Protein AF-A0A254TAH1-F1 (afdb_monomer)

Secondary structure (DSSP, 8-state):
--GGG---S--S----HHHHHHHHHHHHHHHHHHHHHHT-TT-SS---GGGSHHHHHHHHHHHHHHHHHHHHHHHHHH--HHHHHHHHHHHHHHHHHHHHHHHHHHHHHHHHSSS---S--SHHHHHHHHHHHHHHHHHHHHHHHT-GGGHHHHHHHHHHHHHHHHHHHTTTTTS-----TTTTSHHHHHHHHHHHHHHHHHHHHHHHHHHHHHHHHHTT-HHHHHHH---PPPHHHHHHHHHHHHHHHHHHHHHHHHHHHHHHHHHHS-S----HHHHHHHHHHHHHHHHHHHHHTS---THHHHHHHHHHHHHHHIIIIIHHH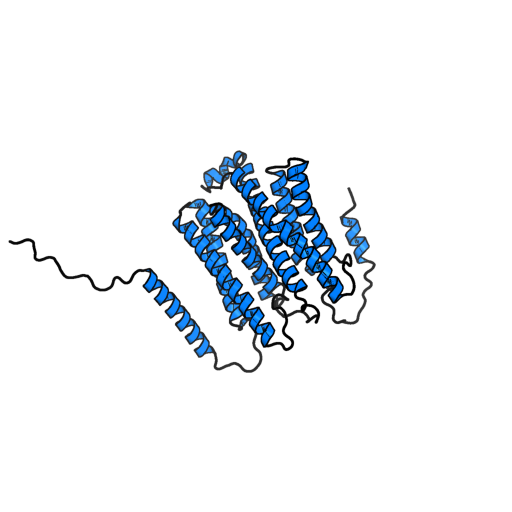H-TTSSS-S--S----TTHHHHHHHTTTS--

Radius of gyration: 24.84 Å; Cα contacts (8 Å, |Δi|>4): 382; chains: 1; bounding box: 64×85×82 Å

pLDDT: mean 75.25, std 21.05, range [25.11, 98.44]

Nearest PDB structures (foldseek):
  6zmq-assembly1_A  TM=6.543E-01  e=2.961E-04  Thermus thermophilus HB27
  7f02-assembly1_C  TM=5.370E-01  e=1.675E-01  Escherichia coli BL21(DE3)
  8u2z-assembly1_D  TM=2.824E-01  e=8.039E+00  Rattus norvegicus
  6z66-assembly1_AAA  TM=1.664E-01  e=4.070E+00  Rattus norvegicus

Mean predicted aligned error: 13.28 Å

Organism: NCBI:txid1968433

Structure (mmCIF, N/CA/C/O backbone):
data_AF-A0A254TAH1-F1
#
_entry.id   AF-A0A254TAH1-F1
#
loop_
_atom_site.group_PDB
_atom_site.id
_atom_site.type_symbol
_atom_site.label_atom_id
_atom_site.label_alt_id
_atom_site.label_comp_id
_atom_site.label_asym_id
_atom_site.label_entity_id
_atom_site.label_seq_id
_atom_site.pdbx_PDB_ins_code
_atom_site.Cartn_x
_atom_site.Cartn_y
_atom_site.Cartn_z
_atom_site.occupancy
_atom_site.B_iso_or_equiv
_atom_site.auth_seq_id
_atom_site.auth_comp_id
_atom_site.auth_asym_id
_atom_site.auth_atom_id
_atom_site.pdbx_PDB_model_num
ATOM 1 N N . MET A 1 1 ? -0.563 52.779 52.089 1.00 44.91 1 MET A N 1
ATOM 2 C CA . MET A 1 1 ? 0.126 51.670 51.399 1.00 44.91 1 MET A CA 1
ATOM 3 C C . MET A 1 1 ? -0.638 51.441 50.115 1.00 44.91 1 MET A C 1
ATOM 5 O O . MET A 1 1 ? -1.808 51.096 50.188 1.00 44.91 1 MET A O 1
ATOM 9 N N . ASP A 1 2 ? -0.022 51.801 48.996 1.00 39.66 2 ASP A N 1
ATOM 10 C CA . ASP A 1 2 ? -0.654 51.921 47.679 1.00 39.66 2 ASP A CA 1
ATOM 11 C C . ASP A 1 2 ? -0.425 50.627 46.860 1.00 39.66 2 ASP A C 1
ATOM 13 O O . ASP A 1 2 ? 0.713 50.145 46.867 1.00 39.66 2 ASP A O 1
ATOM 17 N N . PRO A 1 3 ? -1.436 50.014 46.206 1.00 47.50 3 PRO A N 1
ATOM 18 C CA . PRO A 1 3 ? -1.309 48.690 45.581 1.00 47.50 3 PRO A CA 1
ATOM 19 C C . PRO A 1 3 ? -0.632 48.649 44.195 1.00 47.50 3 PRO A C 1
ATOM 21 O O . PRO A 1 3 ? -0.561 47.575 43.600 1.00 47.50 3 PRO A O 1
ATOM 24 N N . GLU A 1 4 ? -0.135 49.761 43.647 1.00 48.72 4 GLU A N 1
ATOM 25 C CA . GLU A 1 4 ? 0.295 49.827 42.233 1.00 48.72 4 GLU A CA 1
ATOM 26 C C . GLU A 1 4 ? 1.759 49.431 41.927 1.00 48.72 4 GLU A C 1
ATOM 28 O O . GLU A 1 4 ? 2.195 49.516 40.780 1.00 48.72 4 GLU A O 1
ATOM 33 N N . SER A 1 5 ? 2.552 48.938 42.884 1.00 45.28 5 SER A N 1
ATOM 34 C CA . SER A 1 5 ? 3.998 48.721 42.652 1.00 45.28 5 SER A CA 1
ATOM 35 C C . SER A 1 5 ? 4.423 47.340 42.119 1.00 45.28 5 SER A C 1
ATOM 37 O O . SER A 1 5 ? 5.618 47.107 41.945 1.00 45.28 5 SER A O 1
ATOM 39 N N . TYR A 1 6 ? 3.499 46.430 41.786 1.00 42.28 6 TYR A N 1
ATOM 40 C CA . TYR A 1 6 ? 3.826 45.075 41.289 1.00 42.28 6 TYR A CA 1
ATOM 41 C C . TYR A 1 6 ? 3.615 44.876 39.777 1.00 42.28 6 TYR A C 1
ATOM 43 O O . TYR A 1 6 ? 3.283 43.790 39.307 1.00 42.28 6 TYR A O 1
ATOM 51 N N . GLY A 1 7 ? 3.830 45.921 38.981 1.00 48.75 7 GLY A N 1
ATOM 52 C CA . GLY A 1 7 ? 3.773 45.846 37.524 1.00 48.75 7 GLY A CA 1
ATOM 53 C C . GLY A 1 7 ? 5.099 46.229 36.883 1.00 48.75 7 GLY A C 1
ATOM 54 O O . GLY A 1 7 ? 5.267 47.400 36.566 1.00 48.75 7 GLY A O 1
ATOM 55 N N . ARG A 1 8 ? 6.005 45.253 36.680 1.00 49.34 8 ARG A N 1
ATOM 56 C CA . ARG A 1 8 ? 7.030 45.160 35.600 1.00 49.34 8 ARG A CA 1
ATOM 57 C C . ARG A 1 8 ? 8.284 44.392 36.045 1.00 49.34 8 ARG A C 1
ATOM 59 O O . ARG A 1 8 ? 9.342 44.971 36.255 1.00 49.34 8 ARG A O 1
ATOM 66 N N . SER A 1 9 ? 8.215 43.067 36.068 1.00 48.75 9 SER A N 1
ATOM 67 C CA . SER A 1 9 ? 9.388 42.231 35.779 1.00 48.75 9 SER A CA 1
ATOM 68 C C . SER A 1 9 ? 8.917 40.842 35.352 1.00 48.75 9 SER A C 1
ATOM 70 O O . SER A 1 9 ? 8.255 40.141 36.107 1.00 48.75 9 SER A O 1
ATOM 72 N N . GLY A 1 10 ? 9.188 40.466 34.097 1.00 42.22 10 GLY A N 1
ATOM 73 C CA . GLY A 1 10 ? 8.846 39.129 33.595 1.00 42.22 10 GLY A CA 1
ATOM 74 C C . GLY A 1 10 ? 8.315 39.028 32.164 1.00 42.22 10 GLY A C 1
ATOM 75 O O . GLY A 1 10 ? 7.707 38.019 31.835 1.00 42.22 10 GLY A O 1
ATOM 76 N N . GLN A 1 11 ? 8.531 40.016 31.289 1.00 50.47 11 GLN A N 1
ATOM 77 C CA . GLN A 1 11 ? 8.554 39.754 29.842 1.00 50.47 11 GLN A CA 1
ATOM 78 C C . GLN A 1 11 ? 10.003 39.579 29.398 1.00 50.47 11 GLN A C 1
ATOM 80 O O . GLN A 1 11 ? 10.611 40.506 28.875 1.00 50.47 11 GLN A O 1
ATOM 85 N N . VAL A 1 12 ? 10.584 38.406 29.643 1.00 46.91 12 VAL A N 1
ATOM 86 C CA . VAL A 1 12 ? 11.907 38.070 29.105 1.00 46.91 12 VAL A CA 1
ATOM 87 C C . VAL A 1 12 ? 11.861 36.601 28.669 1.00 46.91 12 VAL A C 1
ATOM 89 O O . VAL A 1 12 ? 11.853 35.703 29.499 1.00 46.91 12 VAL A O 1
ATOM 92 N N . PHE A 1 13 ? 11.765 36.396 27.350 1.00 50.12 13 PHE A N 1
ATOM 93 C CA . PHE A 1 13 ? 11.726 35.125 26.599 1.00 50.12 13 PHE A CA 1
ATOM 94 C C . PHE A 1 13 ? 10.435 34.292 26.630 1.00 50.12 13 PHE A C 1
ATOM 96 O O . PHE A 1 13 ? 10.317 33.283 27.314 1.00 50.12 13 PHE A O 1
ATOM 103 N N . GLY A 1 14 ? 9.506 34.650 25.742 1.00 45.12 14 GLY A N 1
ATOM 104 C CA . GLY A 1 14 ? 8.416 33.777 25.305 1.00 45.12 14 GLY A CA 1
ATOM 105 C C . GLY A 1 14 ? 8.345 33.716 23.783 1.00 45.12 14 GLY A C 1
ATOM 106 O O . GLY A 1 14 ? 7.369 34.183 23.201 1.00 45.12 14 GLY A O 1
ATOM 107 N N . LEU A 1 15 ? 9.378 33.190 23.112 1.00 50.69 15 LEU A N 1
ATOM 108 C CA . LEU A 1 15 ? 9.220 32.850 21.694 1.00 50.69 15 LEU A CA 1
ATOM 109 C C . LEU A 1 15 ? 8.151 31.745 21.594 1.00 50.69 15 LEU A C 1
ATOM 111 O O . LEU A 1 15 ? 8.101 30.858 22.449 1.00 50.69 15 LEU A O 1
ATOM 115 N N . PRO A 1 16 ? 7.253 31.774 20.595 1.00 62.28 16 PRO A N 1
ATOM 116 C CA . PRO A 1 16 ? 6.239 30.738 20.465 1.00 62.28 16 PRO A CA 1
ATOM 117 C C . PRO A 1 16 ? 6.928 29.373 20.372 1.00 62.28 16 PRO A C 1
ATOM 119 O O . PRO A 1 16 ? 7.908 29.235 19.649 1.00 62.28 16 PRO A O 1
ATOM 122 N N . VAL A 1 17 ? 6.409 28.349 21.060 1.00 57.59 17 VAL A N 1
ATOM 123 C CA . VAL A 1 17 ? 6.970 26.976 21.099 1.00 57.59 17 VAL A CA 1
ATOM 124 C C . VAL A 1 17 ? 7.344 26.453 19.701 1.00 57.59 17 VAL A C 1
ATOM 126 O O . VAL A 1 17 ? 8.339 25.757 19.531 1.00 57.59 17 VAL A O 1
ATOM 129 N N . LYS A 1 18 ? 6.604 26.866 18.665 1.00 48.59 18 LYS A N 1
ATOM 130 C CA . LYS A 1 18 ? 6.879 26.564 17.251 1.00 48.59 18 LYS A CA 1
ATOM 131 C C . LYS A 1 18 ? 8.248 27.061 16.754 1.00 48.59 18 LYS A C 1
ATOM 133 O O . LYS A 1 18 ? 8.844 26.404 15.910 1.00 48.59 18 LYS A O 1
ATOM 138 N N . LEU A 1 19 ? 8.745 28.184 17.268 1.00 59.47 19 LEU A N 1
ATOM 139 C CA . LEU A 1 19 ? 10.045 28.759 16.920 1.00 59.47 19 LEU A CA 1
ATOM 140 C C . LEU A 1 19 ? 11.200 28.007 17.590 1.00 59.47 19 LEU A C 1
ATOM 142 O O . LEU A 1 19 ? 12.235 27.813 16.963 1.00 59.47 19 LEU A O 1
ATOM 146 N N . TYR A 1 20 ? 10.997 27.510 18.815 1.00 57.84 20 TYR A N 1
ATOM 147 C CA . TYR A 1 20 ? 11.947 26.602 19.464 1.00 57.84 20 TYR A CA 1
ATOM 148 C C . TYR A 1 20 ? 12.063 25.279 18.700 1.00 57.84 20 TYR A C 1
ATOM 150 O O . TYR A 1 20 ? 13.168 24.783 18.512 1.00 57.84 20 TYR A O 1
ATOM 158 N N . TRP A 1 21 ? 10.953 24.748 18.176 1.00 51.81 21 TRP A N 1
ATOM 159 C CA . TRP A 1 21 ? 10.974 23.553 17.325 1.00 51.81 21 TRP A CA 1
ATOM 160 C C . TRP A 1 21 ? 11.606 23.800 15.955 1.00 51.81 21 TRP A C 1
ATOM 162 O O . TRP A 1 21 ? 12.388 22.973 15.500 1.00 51.81 21 TRP A O 1
ATOM 172 N N . ALA A 1 22 ? 11.320 24.934 15.312 1.00 59.47 22 ALA A N 1
ATOM 173 C CA . ALA A 1 22 ? 11.973 25.301 14.056 1.00 59.47 22 ALA A CA 1
ATOM 174 C C . ALA A 1 22 ? 13.488 25.486 14.245 1.00 59.47 22 ALA A C 1
ATOM 176 O O . ALA A 1 22 ? 14.269 24.987 13.440 1.00 59.47 22 ALA A O 1
ATOM 177 N N . GLY A 1 23 ? 13.897 26.125 15.346 1.00 63.28 23 GLY A N 1
ATOM 178 C CA . GLY A 1 23 ? 15.298 26.267 15.737 1.00 63.28 23 GLY A CA 1
ATOM 179 C C . GLY A 1 23 ? 15.959 24.929 16.061 1.00 63.28 23 GLY A C 1
ATOM 180 O O . GLY A 1 23 ? 17.066 24.687 15.604 1.00 63.28 23 GLY A O 1
ATOM 181 N N . PHE A 1 24 ? 15.274 24.028 16.768 1.00 61.94 24 PHE A N 1
ATOM 182 C CA . PHE A 1 24 ? 15.778 22.686 17.071 1.00 61.94 24 PHE A CA 1
ATOM 183 C C . PHE A 1 24 ? 15.951 21.833 15.808 1.00 61.94 24 PHE A C 1
ATOM 185 O O . PHE A 1 24 ? 16.985 21.196 15.648 1.00 61.94 24 PHE A O 1
ATOM 192 N N . VAL A 1 25 ? 14.987 21.856 14.881 1.00 57.50 25 VAL A N 1
ATOM 193 C CA . VAL A 1 25 ? 15.080 21.132 13.601 1.00 57.50 25 VAL A CA 1
ATOM 194 C C . VAL A 1 25 ? 16.191 21.711 12.726 1.00 57.50 25 VAL A C 1
ATOM 196 O O . VAL A 1 25 ? 16.971 20.952 12.156 1.00 57.50 25 VAL A O 1
ATOM 199 N N . ALA A 1 26 ? 16.310 23.039 12.650 1.00 58.06 26 ALA A N 1
ATOM 200 C CA . ALA A 1 26 ? 17.388 23.697 11.917 1.00 58.06 26 ALA A CA 1
ATOM 201 C C . ALA A 1 26 ? 18.762 23.382 12.527 1.00 58.06 26 ALA A C 1
ATOM 203 O O . ALA A 1 26 ? 19.675 23.010 11.800 1.00 58.06 26 ALA A O 1
ATOM 204 N N . LEU A 1 27 ? 18.892 23.446 13.856 1.00 57.97 27 LEU A N 1
ATOM 205 C CA . LEU A 1 27 ? 20.126 23.129 14.573 1.00 57.97 27 LEU A CA 1
ATOM 206 C C . LEU A 1 27 ? 20.498 21.649 14.427 1.00 57.97 27 LEU A C 1
ATOM 208 O O . LEU A 1 27 ? 21.653 21.349 14.164 1.00 57.97 27 LEU A O 1
ATOM 212 N N . ALA A 1 28 ? 19.532 20.732 14.524 1.00 52.22 28 ALA A N 1
ATOM 213 C CA . ALA A 1 28 ? 19.756 19.303 14.313 1.00 52.22 28 ALA A CA 1
ATOM 214 C C . ALA A 1 28 ? 20.188 19.005 12.870 1.00 52.22 28 ALA A C 1
ATOM 216 O O . ALA A 1 28 ? 21.085 18.199 12.655 1.00 52.22 28 ALA A O 1
ATOM 217 N N . THR A 1 29 ? 19.604 19.696 11.888 1.00 53.25 29 THR A N 1
ATOM 218 C CA . THR A 1 29 ? 19.960 19.543 10.470 1.00 53.25 29 THR A CA 1
ATOM 219 C C . THR A 1 29 ? 21.355 20.106 10.190 1.00 53.25 29 THR 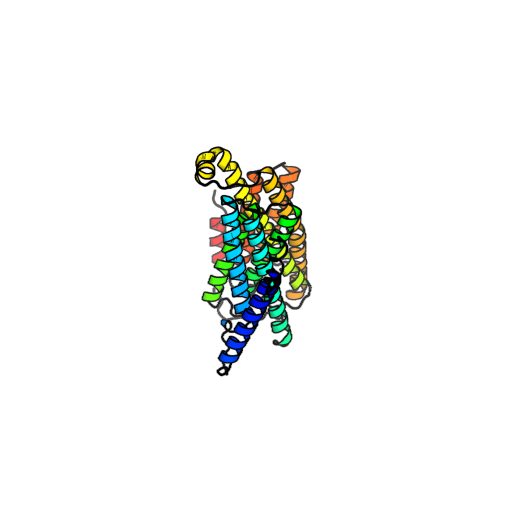A C 1
ATOM 221 O O . THR A 1 29 ? 22.146 19.461 9.514 1.00 53.25 29 THR A O 1
ATOM 224 N N . ILE A 1 30 ? 21.698 21.264 10.763 1.00 63.22 30 ILE A N 1
ATOM 225 C CA . ILE A 1 30 ? 23.042 21.853 10.673 1.00 63.22 30 ILE A CA 1
ATOM 226 C C . ILE A 1 30 ? 24.073 20.957 11.369 1.00 63.22 30 ILE A C 1
ATOM 228 O O . ILE A 1 30 ? 25.149 20.733 10.830 1.00 63.22 30 ILE A O 1
ATOM 232 N N . MET A 1 31 ? 23.745 20.401 12.537 1.00 54.62 31 MET A N 1
ATOM 233 C CA . MET A 1 31 ? 24.638 19.504 13.270 1.00 54.62 31 MET A CA 1
ATOM 234 C C . MET A 1 31 ? 24.857 18.188 12.512 1.00 54.62 31 MET A C 1
ATOM 236 O O . MET A 1 31 ? 25.985 17.713 12.461 1.00 54.62 31 MET A O 1
ATOM 240 N N . LEU A 1 32 ? 23.822 17.652 11.855 1.00 53.09 32 LEU A N 1
ATOM 241 C CA . LEU A 1 32 ? 23.938 16.501 10.953 1.00 53.09 32 LEU A CA 1
ATOM 242 C C . LEU A 1 32 ? 24.813 16.818 9.729 1.00 53.09 32 LEU A C 1
ATOM 244 O O . LEU A 1 32 ? 25.695 16.026 9.421 1.00 53.09 32 LEU A O 1
ATOM 248 N N . MET A 1 33 ? 24.651 17.991 9.101 1.00 54.53 33 MET A N 1
ATOM 249 C CA . MET A 1 33 ? 25.524 18.422 7.996 1.00 54.53 33 MET A CA 1
ATOM 250 C C . MET A 1 33 ? 26.984 18.618 8.434 1.00 54.53 33 MET A C 1
ATOM 252 O O . MET A 1 33 ? 27.898 18.344 7.663 1.00 54.53 33 MET A O 1
ATOM 256 N N . ILE A 1 34 ? 27.226 19.096 9.662 1.00 53.56 34 ILE A N 1
ATOM 257 C CA . ILE A 1 34 ? 28.580 19.266 10.211 1.00 53.56 34 ILE A CA 1
ATOM 258 C C . ILE A 1 34 ? 29.219 17.905 10.502 1.00 53.56 34 ILE A C 1
ATOM 260 O O . ILE A 1 34 ? 30.383 17.717 10.170 1.00 53.56 34 ILE A O 1
ATOM 264 N N . VAL A 1 35 ? 28.482 16.947 11.072 1.00 52.19 35 VAL A N 1
ATOM 265 C CA . VAL A 1 35 ? 28.979 15.573 11.269 1.00 52.19 35 VAL A CA 1
ATOM 266 C C . VAL A 1 35 ? 29.305 14.922 9.918 1.00 52.19 35 VAL A C 1
ATOM 268 O O . VAL A 1 35 ? 30.383 14.362 9.763 1.00 52.19 35 VAL A O 1
ATOM 271 N N . GLU A 1 36 ? 28.448 15.111 8.912 1.00 49.94 36 GLU A N 1
ATOM 272 C CA . GLU A 1 36 ? 28.656 14.642 7.536 1.00 49.94 36 GLU A CA 1
ATOM 273 C C . GLU A 1 36 ? 29.887 15.285 6.870 1.00 49.94 36 GLU A C 1
ATOM 275 O O . GLU A 1 36 ? 30.690 14.586 6.259 1.00 49.94 36 GLU A O 1
ATOM 280 N N . TYR A 1 37 ? 30.114 16.592 7.055 1.00 50.88 37 TYR A N 1
ATOM 281 C CA . TYR A 1 37 ? 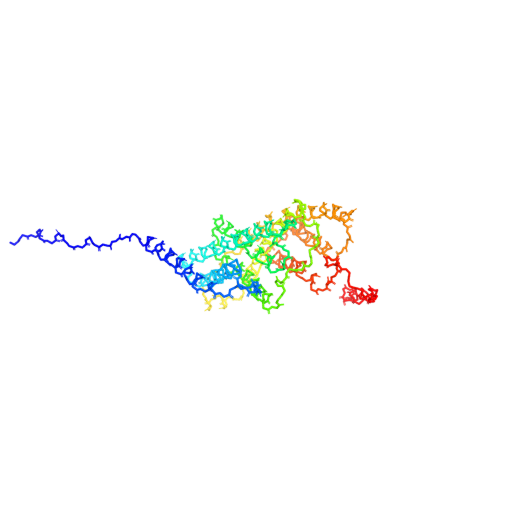31.325 17.281 6.586 1.00 50.88 37 TYR A CA 1
ATOM 282 C C . TYR A 1 37 ? 32.593 16.771 7.288 1.00 50.88 37 TYR A C 1
ATOM 284 O O . TYR A 1 37 ? 33.628 16.590 6.649 1.00 50.88 37 TYR A O 1
ATOM 292 N N . MET A 1 38 ? 32.522 16.493 8.589 1.00 47.94 38 MET A N 1
ATOM 293 C CA . MET A 1 38 ? 33.667 16.013 9.370 1.00 47.94 38 MET A CA 1
ATOM 294 C C . MET A 1 38 ? 34.026 14.547 9.071 1.00 47.94 38 MET A C 1
ATOM 296 O O . MET A 1 38 ? 35.174 14.159 9.273 1.00 47.94 38 MET A O 1
ATOM 300 N N . GLU A 1 39 ? 33.089 13.757 8.539 1.00 50.25 39 GLU A N 1
ATOM 301 C CA . GLU A 1 39 ? 33.315 12.377 8.081 1.00 50.25 39 GLU A CA 1
ATOM 302 C C . GLU A 1 39 ? 33.816 12.285 6.624 1.00 50.25 39 GLU A C 1
ATOM 304 O O . GLU A 1 39 ? 34.214 11.211 6.172 1.00 50.25 39 GLU A O 1
ATOM 309 N N . THR A 1 40 ? 33.864 13.397 5.878 1.00 43.78 40 THR A N 1
ATOM 310 C CA . THR A 1 40 ? 34.241 13.379 4.450 1.00 43.78 40 THR A CA 1
ATOM 311 C C . THR A 1 40 ? 35.730 13.209 4.078 1.00 43.78 40 THR A C 1
ATOM 313 O O . THR A 1 40 ? 35.973 12.873 2.911 1.00 43.78 40 THR A O 1
ATOM 316 N N . PRO A 1 41 ? 36.764 13.350 4.940 1.00 40.12 41 PRO A N 1
ATOM 317 C CA . PRO A 1 41 ? 38.141 13.126 4.499 1.00 40.12 41 PRO A CA 1
ATOM 318 C C . PRO A 1 41 ? 38.518 11.635 4.583 1.00 40.12 41 PRO A C 1
ATOM 320 O O . PRO A 1 41 ? 39.313 11.225 5.424 1.00 40.12 41 PRO A O 1
ATOM 323 N N . GLY A 1 42 ? 37.950 10.823 3.684 1.00 37.19 42 GLY A N 1
ATOM 324 C CA . GLY A 1 42 ? 38.303 9.403 3.531 1.00 37.19 42 GLY A CA 1
ATOM 325 C C . GLY A 1 42 ? 37.879 8.719 2.221 1.00 37.19 42 GLY A C 1
ATOM 326 O O . GLY A 1 42 ? 38.129 7.529 2.058 1.00 37.19 42 GLY A O 1
ATOM 327 N N . LEU A 1 43 ? 37.249 9.421 1.272 1.00 44.56 43 LEU A N 1
ATOM 328 C CA . LEU A 1 43 ? 36.543 8.783 0.150 1.00 44.56 43 LEU A CA 1
ATOM 329 C C . LEU A 1 43 ? 37.285 8.860 -1.196 1.00 44.56 43 LEU A C 1
ATOM 331 O O . LEU A 1 43 ? 37.026 9.745 -2.006 1.00 44.56 43 LEU A O 1
ATOM 335 N N . VAL A 1 44 ? 38.135 7.863 -1.464 1.00 37.94 44 VAL A N 1
ATOM 336 C CA . VAL A 1 44 ? 38.447 7.308 -2.804 1.00 37.94 44 VAL A CA 1
ATOM 337 C C . VAL A 1 44 ? 38.865 5.838 -2.600 1.00 37.94 44 VAL A C 1
ATOM 339 O O . VAL A 1 44 ? 39.645 5.602 -1.681 1.00 37.94 44 VAL A O 1
ATOM 342 N N . PRO A 1 45 ? 38.548 4.850 -3.462 1.00 41.91 45 PRO A N 1
ATOM 343 C CA . PRO A 1 45 ? 37.362 4.549 -4.269 1.00 41.91 45 PRO A CA 1
ATOM 344 C C . PRO A 1 45 ? 36.622 3.289 -3.741 1.00 41.91 45 PRO A C 1
ATOM 346 O O . PRO A 1 45 ? 37.248 2.286 -3.410 1.00 41.91 45 PRO A O 1
ATOM 349 N N . GLY A 1 46 ? 35.286 3.302 -3.722 1.00 44.53 46 GLY A N 1
ATOM 350 C CA . GLY A 1 46 ? 34.482 2.162 -3.245 1.00 44.53 46 GLY A CA 1
ATOM 351 C C . GLY A 1 46 ? 33.264 2.591 -2.436 1.00 44.53 46 GLY A C 1
ATOM 352 O O . GLY A 1 46 ? 33.085 2.132 -1.316 1.00 44.53 46 GLY A O 1
ATOM 353 N N . ILE A 1 47 ? 32.460 3.512 -2.975 1.00 44.97 47 ILE A N 1
ATOM 354 C CA . ILE A 1 47 ? 31.252 4.006 -2.301 1.00 44.97 47 ILE A CA 1
ATOM 355 C C . ILE A 1 47 ? 30.315 2.816 -2.070 1.00 44.97 47 ILE A C 1
ATOM 357 O O . ILE A 1 47 ? 29.756 2.277 -3.029 1.00 44.97 47 ILE A O 1
ATOM 361 N N . GLN A 1 48 ? 30.154 2.401 -0.813 1.00 48.91 48 GLN A N 1
ATOM 362 C CA . GLN A 1 48 ? 29.136 1.427 -0.448 1.00 48.91 48 GLN A CA 1
ATOM 363 C C . GLN A 1 48 ? 27.769 2.106 -0.585 1.00 48.91 48 GLN A C 1
ATOM 365 O O . GLN A 1 48 ? 27.585 3.265 -0.219 1.00 48.91 48 GLN A O 1
ATOM 370 N N . PHE A 1 49 ? 26.797 1.404 -1.166 1.00 49.25 49 PHE A N 1
ATOM 371 C CA . PHE A 1 49 ? 25.470 1.953 -1.477 1.00 49.25 49 PHE A CA 1
ATOM 372 C C . PHE A 1 49 ? 24.744 2.522 -0.238 1.00 49.25 49 PHE A C 1
ATOM 374 O O . PHE A 1 49 ? 23.919 3.427 -0.354 1.00 49.25 49 PHE A O 1
ATOM 381 N N . GLU A 1 50 ? 25.089 2.016 0.946 1.00 50.44 50 GLU A N 1
ATOM 382 C CA . GLU A 1 50 ? 24.567 2.416 2.257 1.00 50.44 50 GLU A CA 1
ATOM 383 C C . GLU A 1 50 ? 25.052 3.805 2.717 1.00 50.44 50 GLU A C 1
ATOM 385 O O . GLU A 1 50 ? 24.387 4.456 3.528 1.00 50.44 50 GLU A O 1
ATOM 390 N N . ASP A 1 51 ? 26.151 4.308 2.145 1.00 51.94 51 ASP A N 1
ATOM 391 C CA . ASP A 1 51 ? 26.703 5.632 2.454 1.00 51.94 51 ASP A CA 1
ATOM 392 C C . ASP A 1 51 ? 26.027 6.765 1.675 1.00 51.94 51 ASP A C 1
ATOM 394 O O . ASP A 1 51 ? 26.220 7.941 1.991 1.00 51.94 51 ASP A O 1
ATOM 398 N N . LEU A 1 52 ? 25.192 6.436 0.682 1.00 64.50 52 LEU A N 1
ATOM 399 C CA . LEU A 1 52 ? 24.443 7.429 -0.080 1.00 64.50 52 LEU A CA 1
ATOM 400 C C . LEU A 1 52 ? 23.426 8.126 0.835 1.00 64.50 52 LEU A C 1
ATOM 402 O O . LEU A 1 52 ? 22.551 7.486 1.422 1.00 64.50 52 LEU A O 1
ATOM 406 N N . PHE A 1 53 ? 23.491 9.459 0.895 1.00 69.56 53 PHE A N 1
ATOM 407 C CA . PHE A 1 53 ? 22.589 10.329 1.665 1.00 69.56 53 PHE A CA 1
ATOM 408 C C . PHE A 1 53 ? 21.103 9.937 1.539 1.00 69.56 53 PHE A C 1
ATOM 410 O O . PHE A 1 53 ? 20.359 9.932 2.520 1.00 69.56 53 PHE A O 1
ATOM 417 N N . ILE A 1 54 ? 20.669 9.527 0.343 1.00 69.62 54 ILE A N 1
ATOM 418 C CA . ILE A 1 54 ? 19.296 9.073 0.080 1.00 69.62 54 ILE A CA 1
ATOM 419 C C . ILE A 1 54 ? 18.931 7.821 0.874 1.00 69.62 54 ILE A C 1
ATOM 421 O O . ILE A 1 54 ? 17.808 7.718 1.365 1.00 69.62 54 ILE A O 1
ATOM 425 N N . PHE A 1 55 ? 19.835 6.847 0.962 1.00 72.44 55 PHE A N 1
ATOM 426 C CA . PHE A 1 55 ? 19.563 5.595 1.657 1.00 72.44 55 PHE A CA 1
ATOM 427 C C . PHE A 1 55 ? 19.350 5.862 3.149 1.00 72.44 55 PHE A C 1
ATOM 429 O O . PHE A 1 55 ? 18.367 5.396 3.730 1.00 72.44 55 PHE A O 1
ATOM 436 N N . LYS A 1 56 ? 20.190 6.731 3.728 1.00 78.88 56 LYS A N 1
ATOM 437 C CA . LYS A 1 56 ? 20.035 7.245 5.096 1.00 78.88 56 LYS A CA 1
ATOM 438 C C . LYS A 1 56 ? 18.712 7.997 5.263 1.00 78.88 56 LYS A C 1
ATOM 440 O O . LYS A 1 56 ? 17.968 7.723 6.201 1.00 78.88 56 LYS A O 1
ATOM 445 N N . LEU A 1 57 ? 18.361 8.878 4.323 1.00 84.44 57 LEU A N 1
ATOM 446 C CA . LEU A 1 57 ? 17.095 9.615 4.339 1.00 84.44 57 LEU A CA 1
ATOM 447 C C . LEU A 1 57 ? 15.871 8.687 4.300 1.00 84.44 57 LEU A C 1
ATOM 449 O O . LEU A 1 57 ? 14.918 8.895 5.053 1.00 84.44 57 LEU A O 1
ATOM 453 N N . LEU A 1 58 ? 15.894 7.650 3.460 1.00 85.19 58 LEU A N 1
ATOM 454 C CA . LEU A 1 58 ? 14.823 6.659 3.390 1.00 85.19 58 LEU A CA 1
ATOM 455 C C . LEU A 1 58 ? 14.756 5.813 4.672 1.00 85.19 58 LEU A C 1
ATOM 457 O O . LEU A 1 58 ? 13.664 5.519 5.155 1.00 85.19 58 LEU A O 1
ATOM 461 N N . GLY A 1 59 ? 15.906 5.497 5.273 1.00 86.56 59 GLY A N 1
ATOM 462 C CA . GLY A 1 59 ? 15.994 4.888 6.600 1.00 86.56 59 GLY A CA 1
ATOM 463 C C . GLY A 1 59 ? 15.335 5.748 7.685 1.00 86.56 59 GLY A C 1
ATOM 464 O O . GLY A 1 59 ? 14.488 5.257 8.434 1.00 86.56 59 GLY A O 1
ATOM 465 N N . TYR A 1 60 ? 15.633 7.050 7.731 1.00 88.38 60 TYR A N 1
ATOM 466 C CA . TYR A 1 60 ? 14.988 7.984 8.663 1.00 88.38 60 TYR A CA 1
ATOM 467 C C . TYR A 1 60 ? 13.482 8.101 8.422 1.00 88.38 60 TYR A C 1
ATOM 469 O O . TYR A 1 60 ? 12.698 8.109 9.374 1.00 88.38 60 TYR A O 1
ATOM 477 N N . ALA A 1 61 ? 13.054 8.138 7.160 1.00 92.44 61 ALA A N 1
ATOM 478 C CA . ALA A 1 61 ? 11.641 8.141 6.812 1.00 92.44 61 ALA A CA 1
ATOM 479 C C . ALA A 1 61 ? 10.931 6.869 7.311 1.00 92.44 61 ALA A C 1
ATOM 481 O O . ALA A 1 61 ? 9.858 6.954 7.913 1.00 92.44 61 ALA A O 1
ATOM 482 N N . ASN A 1 62 ? 11.566 5.703 7.172 1.00 91.69 62 ASN A N 1
ATOM 483 C CA . ASN A 1 62 ? 11.066 4.441 7.712 1.00 91.69 62 ASN A CA 1
ATOM 484 C C . ASN A 1 62 ? 10.945 4.464 9.241 1.00 91.69 62 ASN A C 1
ATOM 486 O O . ASN A 1 62 ? 9.929 4.015 9.770 1.00 91.69 62 ASN A O 1
ATOM 490 N N . LEU A 1 63 ? 11.906 5.050 9.963 1.00 92.31 63 LEU A N 1
ATOM 491 C CA . LEU A 1 63 ? 11.804 5.224 11.419 1.00 92.31 63 LEU A CA 1
ATOM 492 C C . LEU A 1 63 ? 10.599 6.089 11.815 1.00 92.31 63 LEU A C 1
ATOM 494 O O . LEU A 1 63 ? 9.886 5.748 12.761 1.00 92.31 63 LEU A O 1
ATOM 498 N N . LEU A 1 64 ? 10.314 7.165 11.072 1.00 94.19 64 LEU A N 1
ATOM 499 C CA . LEU A 1 64 ? 9.119 7.989 11.295 1.00 94.19 64 LEU A CA 1
ATOM 500 C C . LEU A 1 64 ? 7.826 7.193 11.070 1.00 94.19 64 LEU A C 1
ATOM 502 O O . LEU A 1 64 ? 6.872 7.337 11.839 1.00 94.19 64 LEU A O 1
ATOM 506 N N . LEU A 1 65 ? 7.787 6.332 10.051 1.00 94.31 65 LEU A N 1
ATOM 507 C CA . LEU A 1 65 ? 6.638 5.467 9.772 1.00 94.31 65 LEU A CA 1
ATOM 508 C C . LEU A 1 65 ? 6.466 4.366 10.833 1.00 94.31 65 LEU A C 1
ATOM 510 O O . LEU A 1 65 ? 5.336 4.081 11.238 1.00 94.31 65 LEU A O 1
ATOM 514 N N . ILE A 1 66 ? 7.558 3.796 11.350 1.00 93.31 66 ILE A N 1
ATOM 515 C CA . ILE A 1 66 ? 7.532 2.853 12.480 1.00 93.31 66 ILE A CA 1
ATOM 516 C C . ILE A 1 66 ? 6.995 3.555 13.734 1.00 93.31 66 ILE A C 1
ATOM 518 O O . ILE A 1 66 ? 6.051 3.068 14.360 1.00 93.31 66 ILE A O 1
ATOM 522 N N . ALA A 1 67 ? 7.521 4.736 14.069 1.00 92.19 67 ALA A N 1
ATOM 523 C CA . ALA A 1 67 ? 7.049 5.529 15.202 1.00 92.19 67 ALA A CA 1
ATOM 524 C C . ALA A 1 67 ? 5.565 5.907 15.056 1.00 92.19 67 ALA A C 1
ATOM 526 O O . ALA A 1 67 ? 4.785 5.776 16.002 1.00 92.19 67 ALA A O 1
ATOM 527 N N . SER A 1 68 ? 5.142 6.304 13.853 1.00 94.75 68 SER A N 1
ATOM 528 C CA . SER A 1 68 ? 3.735 6.553 13.537 1.00 94.75 68 SER A CA 1
ATOM 529 C C . SER A 1 68 ? 2.868 5.313 13.767 1.00 94.75 68 SER A C 1
ATOM 531 O O . SER A 1 68 ? 1.806 5.418 14.379 1.00 94.75 68 SER A O 1
ATOM 533 N N . THR A 1 69 ? 3.336 4.133 13.351 1.00 92.62 69 THR A N 1
ATOM 534 C CA . THR A 1 69 ? 2.635 2.859 13.562 1.00 92.62 69 THR A CA 1
ATOM 535 C C . THR A 1 69 ? 2.396 2.603 15.046 1.00 92.62 69 THR A C 1
ATOM 537 O O . THR A 1 69 ? 1.264 2.331 15.446 1.00 92.62 69 THR A O 1
ATOM 540 N N . ILE A 1 70 ? 3.432 2.771 15.874 1.00 93.12 70 ILE A N 1
ATOM 541 C CA . ILE A 1 70 ? 3.332 2.623 17.332 1.00 93.12 70 ILE A CA 1
ATOM 542 C C . ILE A 1 70 ? 2.289 3.594 17.899 1.00 93.12 70 ILE A C 1
ATOM 544 O O . ILE A 1 70 ? 1.455 3.187 18.705 1.00 93.12 70 ILE A O 1
ATOM 548 N N . LEU A 1 71 ? 2.271 4.853 17.449 1.00 92.81 71 LEU A N 1
ATOM 549 C CA . LEU A 1 71 ? 1.285 5.836 17.907 1.00 92.81 71 LEU A CA 1
ATOM 550 C C . LEU A 1 71 ? -0.143 5.531 17.438 1.00 92.81 71 LEU A C 1
ATOM 552 O O . LEU A 1 71 ? -1.079 5.729 18.210 1.00 92.81 71 LEU A O 1
ATOM 556 N N . TYR A 1 72 ? -0.343 5.043 16.211 1.00 92.56 72 TYR A N 1
ATOM 557 C CA . TYR A 1 72 ? -1.665 4.621 15.735 1.00 92.56 72 TYR A CA 1
ATOM 558 C C . TYR A 1 72 ? -2.199 3.439 16.540 1.00 92.56 72 TYR A C 1
ATOM 560 O O . TYR A 1 72 ? -3.374 3.421 16.907 1.00 92.56 72 TYR A O 1
ATOM 568 N N . VAL A 1 73 ? -1.327 2.478 16.837 1.00 90.12 73 VAL A N 1
ATOM 569 C CA . VAL A 1 73 ? -1.630 1.328 17.685 1.00 90.12 73 VAL A CA 1
ATOM 570 C C . VAL A 1 73 ? -1.964 1.838 19.094 1.00 90.12 73 VAL A C 1
ATOM 572 O O . VAL A 1 73 ? -3.075 1.603 19.560 1.00 90.12 73 VAL A O 1
ATOM 575 N N . ALA A 1 74 ? -1.127 2.680 19.712 1.00 87.75 74 ALA A N 1
ATOM 576 C CA . ALA A 1 74 ? -1.394 3.314 21.011 1.00 87.75 74 ALA A CA 1
ATOM 577 C C . ALA A 1 74 ? -2.714 4.117 21.050 1.00 87.75 74 ALA A C 1
ATOM 579 O O . ALA A 1 74 ? -3.437 4.099 22.050 1.00 87.75 74 ALA A O 1
ATOM 580 N N . HIS A 1 75 ? -3.070 4.796 19.955 1.00 87.56 75 HIS A N 1
ATOM 581 C CA . HIS A 1 75 ? -4.315 5.555 19.837 1.00 87.56 75 HIS A CA 1
ATOM 582 C C . HIS A 1 75 ? -5.564 4.673 20.008 1.00 87.56 75 HIS A C 1
ATOM 584 O O . HIS A 1 75 ? -6.585 5.178 20.479 1.00 87.56 75 HIS A O 1
ATOM 590 N N . LEU A 1 76 ? -5.491 3.369 19.707 1.00 85.50 76 LEU A N 1
ATOM 591 C CA . LEU A 1 76 ? -6.601 2.440 19.934 1.00 85.50 76 LEU A CA 1
ATOM 592 C C . LEU A 1 76 ? -6.946 2.242 21.420 1.00 85.50 76 LEU A C 1
ATOM 594 O O . LEU A 1 76 ? -8.120 2.031 21.728 1.00 85.50 76 LEU A O 1
ATOM 598 N N . TRP A 1 77 ? -5.960 2.325 22.322 1.00 81.31 77 TRP A N 1
ATOM 599 C CA . TRP A 1 77 ? -6.164 2.201 23.774 1.00 81.31 77 TRP A CA 1
ATOM 600 C C . TRP A 1 77 ? -6.494 3.537 24.424 1.00 81.31 77 TRP A C 1
ATOM 602 O O . TRP A 1 77 ? -7.478 3.657 25.149 1.00 81.31 77 TRP A O 1
ATOM 612 N N . PHE A 1 78 ? -5.683 4.564 24.162 1.00 79.50 78 PHE A N 1
ATOM 613 C CA . PHE A 1 78 ? -5.821 5.837 24.872 1.00 79.50 78 PHE A CA 1
ATOM 614 C C . PHE A 1 78 ? -6.945 6.704 24.308 1.00 79.50 78 PHE A C 1
ATOM 616 O O . PHE A 1 78 ? -7.492 7.549 25.012 1.00 79.50 78 PHE A O 1
ATOM 623 N N . THR A 1 79 ? -7.295 6.537 23.028 1.00 77.44 79 THR A N 1
ATOM 624 C CA . THR A 1 79 ? -8.296 7.345 22.301 1.00 77.44 79 THR A CA 1
ATOM 625 C C . THR A 1 79 ? -8.085 8.862 22.378 1.00 77.44 79 THR A C 1
ATOM 627 O O . THR A 1 79 ? -8.968 9.643 22.030 1.00 77.44 79 THR A O 1
ATOM 630 N N . SER A 1 80 ? -6.889 9.291 22.789 1.00 84.44 80 SER A N 1
ATOM 631 C CA . SER A 1 80 ? -6.504 10.693 22.888 1.00 84.44 80 SER A CA 1
ATOM 632 C C . SER A 1 80 ? -6.361 11.297 21.495 1.00 84.44 80 SER A C 1
ATOM 634 O O . SER A 1 80 ? -5.650 10.757 20.637 1.00 84.44 80 SER A O 1
ATOM 636 N N . GLU A 1 81 ? -7.022 12.435 21.272 1.00 86.19 81 GLU A N 1
ATOM 637 C CA . GLU A 1 81 ? -6.946 13.162 20.005 1.00 86.19 81 GLU A CA 1
ATOM 638 C C . GLU A 1 81 ? -5.515 13.617 19.704 1.00 86.19 81 GLU A C 1
ATOM 640 O O . GLU A 1 81 ? -5.080 13.551 18.554 1.00 86.19 81 GLU A O 1
ATOM 645 N N . SER A 1 82 ? -4.755 14.003 20.732 1.00 89.38 82 SER A N 1
ATOM 646 C CA . SER A 1 82 ? -3.351 14.390 20.590 1.00 89.38 82 SER A CA 1
ATOM 647 C C . SER A 1 82 ? -2.512 13.241 20.039 1.00 89.38 82 SER A C 1
ATOM 649 O O . SER A 1 82 ? -1.798 13.436 19.061 1.00 89.38 82 SER A O 1
ATOM 651 N N . VAL A 1 83 ? -2.648 12.032 20.599 1.00 89.94 83 VAL A N 1
ATOM 652 C CA . VAL A 1 83 ? -1.909 10.840 20.137 1.00 89.94 83 VAL A CA 1
ATOM 653 C C . VAL A 1 83 ? -2.241 10.534 18.678 1.00 89.94 83 VAL A C 1
ATOM 655 O O . VAL A 1 83 ? -1.337 10.334 17.874 1.00 89.94 83 VAL A O 1
ATOM 658 N N . GLY A 1 84 ? -3.526 10.582 18.310 1.00 89.44 84 GLY A N 1
ATOM 659 C CA . GLY A 1 84 ? -3.952 10.367 16.927 1.00 89.44 84 GLY A CA 1
ATOM 660 C C . GLY A 1 84 ? -3.402 11.425 15.966 1.00 89.44 84 GLY A C 1
ATOM 661 O O . GLY A 1 84 ? -2.965 11.092 14.873 1.00 89.44 84 GLY A O 1
ATOM 662 N N . ARG A 1 85 ? -3.361 12.701 16.372 1.00 92.00 85 ARG A N 1
ATOM 663 C CA . ARG A 1 85 ? -2.779 13.783 15.559 1.00 92.00 85 ARG A CA 1
ATOM 664 C C . ARG A 1 85 ? -1.274 13.625 15.368 1.00 92.00 85 ARG A C 1
ATOM 666 O O . ARG A 1 85 ? -0.792 13.871 14.265 1.00 92.00 85 ARG A O 1
ATOM 673 N N . TRP A 1 86 ? -0.548 13.224 16.411 1.00 92.94 86 TRP A N 1
ATOM 674 C CA . TRP A 1 86 ? 0.882 12.928 16.314 1.00 92.94 86 TRP A CA 1
ATOM 675 C C . TRP A 1 86 ? 1.144 11.718 15.418 1.00 92.94 86 TRP A C 1
ATOM 677 O O . TRP A 1 86 ? 2.041 11.784 14.582 1.00 92.94 86 TRP A O 1
ATOM 687 N N . ALA A 1 87 ? 0.319 10.670 15.510 1.00 94.25 87 ALA A N 1
ATOM 688 C CA . ALA A 1 87 ? 0.400 9.507 14.630 1.00 94.25 87 ALA A CA 1
ATOM 689 C C . ALA A 1 87 ? 0.289 9.914 13.150 1.00 94.25 87 ALA A C 1
ATOM 691 O O . ALA A 1 87 ? 1.196 9.624 12.365 1.00 94.25 87 ALA A O 1
ATOM 692 N N . SER A 1 88 ? -0.751 10.673 12.785 1.00 95.75 88 SER A N 1
ATOM 693 C CA . SER A 1 88 ? -0.948 11.162 11.412 1.00 95.75 88 SER A CA 1
ATOM 694 C C . SER A 1 88 ? 0.121 12.165 10.976 1.00 95.75 88 SER A C 1
ATOM 696 O O . SER A 1 88 ? 0.485 12.210 9.803 1.00 95.75 88 SER A O 1
ATOM 698 N N . GLY A 1 89 ? 0.622 12.983 11.907 1.00 95.56 89 GLY A N 1
ATOM 699 C CA . GLY A 1 89 ? 1.703 13.936 11.662 1.00 95.56 89 GLY A CA 1
ATOM 700 C C . GLY A 1 89 ? 3.010 13.235 11.298 1.00 95.56 89 GLY A C 1
ATOM 701 O O . GLY A 1 89 ? 3.599 13.556 10.270 1.00 95.56 89 GLY A O 1
ATOM 702 N N . LEU A 1 90 ? 3.415 12.233 12.085 1.00 95.31 90 LEU A N 1
ATOM 703 C CA . LEU A 1 90 ? 4.600 11.420 11.804 1.00 95.31 90 LEU A CA 1
ATOM 704 C C . LEU A 1 90 ? 4.442 10.597 10.524 1.00 95.31 90 LEU A C 1
ATOM 706 O O . LEU A 1 90 ? 5.377 10.551 9.734 1.00 95.31 90 LEU A O 1
ATOM 710 N N . ALA A 1 91 ? 3.262 10.018 10.270 1.00 96.94 91 ALA A N 1
ATOM 711 C CA . ALA A 1 91 ? 2.984 9.342 8.999 1.00 96.94 91 ALA A CA 1
ATOM 712 C C . ALA A 1 91 ? 3.132 10.302 7.813 1.00 96.94 91 ALA A C 1
ATOM 714 O O . ALA A 1 91 ? 3.719 9.945 6.797 1.00 96.94 91 ALA A O 1
ATOM 715 N N . GLY A 1 92 ? 2.619 11.530 7.943 1.00 97.19 92 GLY A N 1
ATOM 716 C CA . GLY A 1 92 ? 2.724 12.553 6.907 1.00 97.19 92 GLY A CA 1
ATOM 717 C C . GLY A 1 92 ? 4.163 12.990 6.651 1.00 97.19 92 GLY A C 1
ATOM 718 O O . GLY A 1 92 ? 4.564 13.086 5.495 1.00 97.19 92 GLY A O 1
ATOM 719 N N . LEU A 1 93 ? 4.942 13.217 7.713 1.00 96.94 93 LEU A N 1
ATOM 720 C CA . LEU A 1 93 ? 6.361 13.565 7.610 1.00 96.94 93 LEU A CA 1
ATOM 721 C C . LEU A 1 93 ? 7.185 12.416 7.024 1.00 96.94 93 LEU A C 1
ATOM 723 O O . LEU A 1 93 ? 7.961 12.649 6.104 1.00 96.94 93 LEU A O 1
ATOM 727 N N . GLY A 1 94 ? 6.976 11.185 7.499 1.00 95.06 94 GLY A N 1
ATOM 728 C CA . GLY A 1 94 ? 7.630 9.990 6.969 1.00 95.06 94 GLY A CA 1
ATOM 729 C C . GLY A 1 94 ? 7.310 9.778 5.491 1.00 95.06 94 GLY A C 1
ATOM 730 O O . GLY A 1 94 ? 8.218 9.637 4.686 1.00 95.06 94 GLY A O 1
ATOM 731 N N . ALA A 1 95 ? 6.037 9.865 5.095 1.00 95.88 95 ALA A N 1
ATOM 732 C CA . ALA A 1 95 ? 5.648 9.741 3.692 1.00 95.88 95 ALA A CA 1
ATOM 733 C C . ALA A 1 95 ? 6.225 10.864 2.814 1.00 95.88 95 ALA A C 1
ATOM 735 O O . ALA A 1 95 ? 6.661 10.597 1.698 1.00 95.88 95 ALA A O 1
ATOM 736 N N . ALA A 1 96 ? 6.257 12.108 3.303 1.00 95.06 96 ALA A N 1
ATOM 737 C CA . ALA A 1 96 ? 6.865 13.221 2.577 1.00 95.06 96 ALA A CA 1
ATOM 738 C C . ALA A 1 96 ? 8.380 13.030 2.406 1.00 95.06 96 ALA A C 1
ATOM 740 O O . ALA A 1 96 ? 8.895 13.234 1.308 1.00 95.06 96 ALA A O 1
ATOM 741 N N . ALA A 1 97 ? 9.075 12.588 3.458 1.00 93.06 97 ALA A N 1
ATOM 742 C CA . ALA A 1 97 ? 10.499 12.274 3.410 1.00 93.06 97 ALA A CA 1
ATOM 743 C C . ALA A 1 97 ? 10.791 11.105 2.456 1.00 93.06 97 ALA A C 1
ATOM 745 O O . ALA A 1 97 ? 11.694 11.220 1.632 1.00 93.06 97 ALA A O 1
ATOM 746 N N . SER A 1 98 ? 9.993 10.030 2.485 1.00 92.06 98 SER A N 1
ATOM 747 C CA . SER A 1 98 ? 10.134 8.904 1.552 1.00 92.06 98 SER A CA 1
ATOM 748 C C . SER A 1 98 ? 9.860 9.308 0.102 1.00 92.06 98 SER A C 1
ATOM 750 O O . SER A 1 98 ? 10.615 8.923 -0.786 1.00 92.06 98 SER A O 1
ATOM 752 N N . LEU A 1 99 ? 8.819 10.112 -0.159 1.00 90.25 99 LEU A N 1
ATOM 753 C CA . LEU A 1 99 ? 8.551 10.645 -1.502 1.00 90.25 99 LEU A CA 1
ATOM 754 C C . LEU A 1 99 ? 9.712 11.501 -2.000 1.00 90.25 99 LEU A C 1
ATOM 756 O O . LEU A 1 99 ? 10.127 11.352 -3.146 1.00 90.25 99 LEU A O 1
ATOM 760 N N . PHE A 1 100 ? 10.235 12.384 -1.146 1.00 89.88 100 PHE A N 1
ATOM 761 C CA . PHE A 1 100 ? 11.373 13.226 -1.491 1.00 89.88 100 PHE A CA 1
ATOM 762 C C . PHE A 1 100 ? 12.625 12.385 -1.762 1.00 89.88 100 PHE A C 1
ATOM 764 O O . PHE A 1 100 ? 13.268 12.593 -2.784 1.00 89.88 100 PHE A O 1
ATOM 771 N N . ALA A 1 101 ? 12.919 11.385 -0.926 1.00 87.31 101 ALA A N 1
ATOM 772 C CA . ALA A 1 101 ? 14.037 10.466 -1.124 1.00 87.31 101 ALA A CA 1
ATOM 773 C C . ALA A 1 101 ? 13.931 9.713 -2.461 1.00 87.31 101 ALA A C 1
ATOM 775 O O . ALA A 1 101 ? 14.893 9.680 -3.224 1.00 87.31 101 ALA A O 1
ATOM 776 N N . LEU A 1 102 ? 12.754 9.165 -2.784 1.00 84.75 102 LEU A N 1
ATOM 777 C CA . LEU A 1 102 ? 12.512 8.457 -4.046 1.00 84.75 102 LEU A CA 1
ATOM 778 C C . LEU A 1 102 ? 12.588 9.389 -5.264 1.00 84.75 102 LEU A C 1
ATOM 780 O O . LEU A 1 102 ? 13.150 9.017 -6.294 1.00 84.75 102 LEU A O 1
ATOM 784 N N . ALA A 1 103 ? 12.053 10.608 -5.161 1.00 84.06 103 ALA A N 1
ATOM 785 C CA . ALA A 1 103 ? 12.123 11.599 -6.233 1.00 84.06 103 ALA A CA 1
ATOM 786 C C . ALA A 1 103 ? 13.562 12.075 -6.470 1.00 84.06 103 ALA A C 1
ATOM 788 O O . ALA A 1 103 ? 14.009 12.157 -7.613 1.00 84.06 103 ALA A O 1
ATOM 789 N N . TRP A 1 104 ? 14.303 12.343 -5.396 1.00 81.62 104 TRP A N 1
ATOM 790 C CA . TRP A 1 104 ? 15.702 12.743 -5.468 1.00 81.62 104 TRP A CA 1
ATOM 791 C C . TRP A 1 104 ? 16.571 11.624 -6.046 1.00 81.62 104 TRP A C 1
ATOM 793 O O . TRP A 1 104 ? 17.361 11.861 -6.957 1.00 81.62 104 TRP A O 1
ATOM 803 N N . ARG A 1 105 ? 16.334 10.376 -5.624 1.00 77.81 105 ARG A N 1
ATOM 804 C CA . ARG A 1 105 ? 16.963 9.192 -6.219 1.00 77.81 105 ARG A CA 1
ATOM 805 C C . ARG A 1 105 ? 16.720 9.107 -7.718 1.00 77.81 105 ARG A C 1
ATOM 807 O O . ARG A 1 105 ? 17.649 8.837 -8.476 1.00 77.81 105 ARG A O 1
ATOM 814 N N . TRP A 1 106 ? 15.488 9.350 -8.156 1.00 75.19 106 TRP A N 1
ATOM 815 C CA . TRP A 1 106 ? 15.168 9.363 -9.578 1.00 75.19 106 TRP A CA 1
ATOM 816 C C . TRP A 1 106 ? 15.960 10.435 -10.329 1.00 75.19 106 TRP A C 1
ATOM 818 O O . TRP A 1 106 ? 16.554 10.124 -11.360 1.00 75.19 106 TRP A O 1
ATOM 828 N N . ILE A 1 107 ? 16.042 11.653 -9.792 1.00 73.56 107 ILE A N 1
ATOM 829 C CA . ILE A 1 107 ? 16.847 12.739 -10.367 1.00 73.56 107 ILE A CA 1
ATOM 830 C C . ILE A 1 107 ? 18.317 12.309 -10.479 1.00 73.56 107 ILE A C 1
ATOM 832 O O . ILE A 1 107 ? 18.886 12.377 -11.567 1.00 73.56 107 ILE A O 1
ATOM 836 N N . GLU A 1 108 ? 18.924 11.807 -9.405 1.00 70.19 108 GLU A N 1
ATOM 837 C CA . GLU A 1 108 ? 20.323 11.367 -9.417 1.00 70.19 108 GLU A CA 1
ATOM 838 C C . GLU A 1 108 ? 20.593 10.290 -10.465 1.00 70.19 108 GLU A C 1
ATOM 840 O O . GLU A 1 108 ? 21.516 10.419 -11.267 1.00 70.19 108 GLU A O 1
ATOM 845 N N . VAL A 1 109 ? 19.773 9.239 -10.499 1.00 66.81 109 VAL A N 1
ATOM 846 C CA . VAL A 1 109 ? 19.938 8.150 -11.468 1.00 66.81 109 VAL A CA 1
ATOM 847 C C . VAL A 1 109 ? 19.768 8.666 -12.895 1.00 66.81 109 VAL A C 1
ATOM 849 O O . VAL A 1 109 ? 20.527 8.272 -13.781 1.00 66.81 109 VAL A O 1
ATOM 852 N N . PHE A 1 110 ? 18.821 9.576 -13.119 1.00 65.25 110 PHE A N 1
ATOM 853 C CA . PHE A 1 110 ? 18.565 10.156 -14.430 1.00 65.25 110 PHE A CA 1
ATOM 854 C C . PHE A 1 110 ? 19.729 11.022 -14.939 1.00 65.25 110 PHE A C 1
ATOM 856 O O . PHE A 1 110 ? 20.047 10.978 -16.129 1.00 65.25 110 PHE A O 1
ATOM 863 N N . TRP A 1 111 ? 20.372 11.796 -14.060 1.00 63.91 111 TRP A N 1
ATOM 864 C CA . TRP A 1 111 ? 21.460 12.702 -14.440 1.00 63.91 111 TRP A CA 1
ATOM 865 C C . TRP A 1 111 ? 22.842 12.040 -14.460 1.00 63.91 111 TRP A C 1
ATOM 867 O O . TRP A 1 111 ? 23.637 12.356 -15.348 1.00 63.91 111 TRP A O 1
ATOM 877 N N . LEU A 1 112 ? 23.128 11.135 -13.516 1.00 62.53 112 LEU A N 1
ATOM 878 C CA . LEU A 1 112 ? 24.441 10.496 -13.360 1.00 62.53 112 LEU A CA 1
ATOM 879 C C . LEU A 1 112 ? 24.664 9.347 -14.348 1.00 62.53 112 LEU A C 1
ATOM 881 O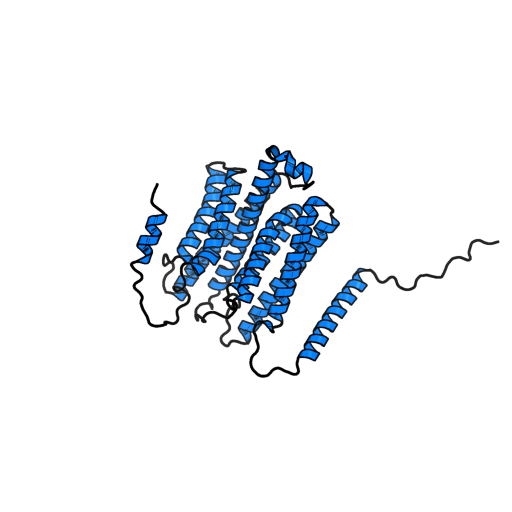 O . LEU A 1 112 ? 25.769 9.186 -14.862 1.00 62.53 112 LEU A O 1
ATOM 885 N N . HIS A 1 113 ? 23.632 8.559 -14.653 1.00 58.03 113 HIS A N 1
ATOM 886 C CA . HIS A 1 113 ? 23.759 7.450 -15.595 1.00 58.03 113 HIS A CA 1
ATOM 887 C C . HIS A 1 113 ? 23.351 7.945 -16.975 1.00 58.03 113 HIS A C 1
ATOM 889 O O . HIS A 1 113 ? 22.198 8.291 -17.191 1.00 58.03 113 HIS A O 1
ATOM 895 N N . ARG A 1 114 ? 24.280 8.011 -17.934 1.00 53.09 114 ARG A N 1
ATOM 896 C CA . ARG A 1 114 ? 23.958 8.370 -19.323 1.00 53.09 114 ARG A CA 1
ATOM 897 C C . ARG A 1 114 ? 23.864 7.092 -20.164 1.00 53.09 114 ARG A C 1
ATOM 899 O O . ARG A 1 114 ? 24.885 6.437 -20.356 1.00 53.09 114 ARG A O 1
ATOM 906 N N . PRO A 1 115 ? 22.680 6.746 -20.706 1.00 52.25 115 PRO A N 1
ATOM 907 C CA . PRO A 1 115 ? 21.418 7.497 -20.654 1.00 52.25 115 PRO A CA 1
ATOM 908 C C . PRO A 1 115 ? 20.568 7.142 -19.417 1.00 52.25 115 PRO A C 1
ATOM 910 O O . PRO A 1 115 ? 20.472 5.964 -19.068 1.00 52.25 115 PRO A O 1
ATOM 913 N N . GLY A 1 116 ? 19.925 8.156 -18.821 1.00 51.69 116 GLY A N 1
ATOM 914 C CA . GLY A 1 116 ? 19.214 8.070 -17.538 1.00 51.69 116 GLY A CA 1
ATOM 915 C C . GLY A 1 116 ? 18.097 7.037 -17.519 1.00 51.69 116 GLY A C 1
ATOM 916 O O . GLY A 1 116 ? 17.438 6.802 -18.536 1.00 51.69 116 GLY A O 1
ATOM 917 N N . HIS A 1 117 ? 17.876 6.413 -16.361 1.00 54.34 117 HIS A N 1
ATOM 918 C CA . HIS A 1 117 ? 16.811 5.430 -16.166 1.00 54.34 117 HIS A CA 1
ATOM 919 C C . HIS A 1 117 ? 16.006 5.686 -14.889 1.00 54.34 117 HIS A C 1
ATOM 921 O O . HIS A 1 117 ? 16.353 6.519 -14.055 1.00 54.34 117 HIS A O 1
ATOM 927 N N . PHE A 1 118 ? 14.887 4.978 -14.763 1.00 60.91 118 PHE A N 1
ATOM 928 C CA . PHE A 1 118 ? 14.016 5.048 -13.596 1.00 60.91 118 PHE A CA 1
ATOM 929 C C . PHE A 1 118 ? 14.707 4.455 -12.368 1.00 60.91 118 PHE A C 1
ATOM 931 O O . PHE A 1 118 ? 15.286 3.371 -12.459 1.00 60.91 118 PHE A O 1
ATOM 938 N N . ALA A 1 119 ? 14.618 5.146 -11.233 1.00 56.75 119 ALA A N 1
ATOM 939 C CA . ALA A 1 119 ? 15.203 4.719 -9.961 1.00 56.75 119 ALA A CA 1
ATOM 940 C C . ALA A 1 119 ? 14.253 3.875 -9.101 1.00 56.75 119 ALA A C 1
ATOM 942 O O . ALA A 1 119 ? 14.281 3.934 -7.880 1.00 56.75 119 ALA A O 1
ATOM 943 N N . MET A 1 120 ? 13.329 3.164 -9.738 1.00 67.12 120 MET A N 1
ATOM 944 C CA . MET A 1 120 ? 12.498 2.166 -9.071 1.00 67.12 120 MET A CA 1
ATOM 945 C C . MET A 1 120 ? 12.681 0.881 -9.862 1.00 67.12 120 MET A C 1
ATOM 947 O O . MET A 1 120 ? 11.771 0.398 -10.523 1.00 67.12 120 MET A O 1
ATOM 951 N N . ASN A 1 121 ? 13.919 0.408 -9.933 1.00 64.69 121 ASN A N 1
ATOM 952 C CA . ASN A 1 121 ? 14.274 -0.826 -10.632 1.00 64.69 121 ASN A CA 1
ATOM 953 C C . ASN A 1 121 ? 14.653 -1.934 -9.646 1.00 64.69 121 ASN A C 1
ATOM 955 O O . ASN A 1 121 ? 14.668 -3.104 -10.022 1.00 64.69 121 ASN A O 1
ATOM 959 N N . THR A 1 122 ? 14.905 -1.585 -8.383 1.00 76.81 122 THR A N 1
ATOM 960 C CA . THR A 1 122 ? 15.157 -2.547 -7.312 1.00 76.81 122 THR A CA 1
ATOM 961 C C . THR A 1 122 ? 13.874 -2.887 -6.558 1.00 76.81 122 THR A C 1
ATOM 963 O O . THR A 1 122 ? 12.969 -2.063 -6.403 1.00 76.81 122 THR A O 1
ATOM 966 N N . LEU A 1 123 ? 13.793 -4.112 -6.029 1.00 79.69 123 LEU A N 1
ATOM 967 C CA . LEU A 1 123 ? 12.672 -4.510 -5.173 1.00 79.69 123 LEU A CA 1
ATOM 968 C C . LEU A 1 123 ? 12.605 -3.641 -3.905 1.00 79.69 123 LEU A C 1
ATOM 970 O O . LEU A 1 123 ? 11.513 -3.316 -3.448 1.00 79.69 123 LEU A O 1
ATOM 974 N N . TYR A 1 124 ? 13.759 -3.212 -3.388 1.00 83.56 124 TYR A N 1
ATOM 975 C CA . TYR A 1 124 ? 13.863 -2.301 -2.250 1.00 83.56 124 TYR A CA 1
ATOM 976 C C . TYR A 1 124 ? 13.135 -0.966 -2.498 1.00 83.56 124 TYR A C 1
ATOM 978 O O . TYR A 1 124 ? 12.279 -0.573 -1.705 1.00 83.56 124 TYR A O 1
ATOM 986 N N . GLU A 1 125 ? 13.413 -0.296 -3.622 1.00 83.06 125 GLU A N 1
ATOM 987 C CA . GLU A 1 125 ? 12.762 0.971 -3.999 1.00 83.06 125 GLU A CA 1
ATOM 988 C C . GLU A 1 125 ? 11.264 0.780 -4.279 1.00 83.06 125 GLU A C 1
ATOM 990 O O . GLU A 1 125 ? 10.444 1.625 -3.918 1.00 83.06 125 GLU A O 1
ATOM 995 N N . MET A 1 126 ? 10.881 -0.358 -4.862 1.00 86.62 126 MET A N 1
ATOM 996 C CA . MET A 1 126 ? 9.477 -0.695 -5.108 1.00 86.62 126 MET A CA 1
ATOM 997 C C . MET A 1 126 ? 8.681 -0.903 -3.812 1.00 86.62 126 MET A C 1
ATOM 999 O O . MET A 1 126 ? 7.546 -0.440 -3.698 1.00 86.62 126 MET A O 1
ATOM 1003 N N . VAL A 1 127 ? 9.268 -1.562 -2.809 1.00 91.06 127 VAL A N 1
ATOM 1004 C CA . VAL A 1 127 ? 8.646 -1.711 -1.483 1.00 91.06 127 VAL A CA 1
ATOM 1005 C C . VAL A 1 127 ? 8.545 -0.352 -0.782 1.00 91.06 127 VAL A C 1
ATOM 1007 O O . VAL A 1 127 ? 7.518 -0.053 -0.171 1.00 91.06 127 VAL A O 1
ATOM 1010 N N . ALA A 1 128 ? 9.552 0.513 -0.932 1.00 91.81 128 ALA A N 1
ATOM 1011 C CA . ALA A 1 128 ? 9.499 1.888 -0.436 1.00 91.81 128 ALA A CA 1
ATOM 1012 C C . ALA A 1 128 ? 8.341 2.682 -1.063 1.00 91.81 128 ALA A C 1
ATOM 1014 O O . ALA A 1 128 ? 7.585 3.354 -0.353 1.00 91.81 128 ALA A O 1
ATOM 1015 N N . LEU A 1 129 ? 8.175 2.583 -2.387 1.00 91.06 129 LEU A N 1
ATOM 1016 C CA . LEU A 1 129 ? 7.082 3.216 -3.123 1.00 91.06 129 LEU A CA 1
ATOM 1017 C C . LEU A 1 129 ? 5.722 2.687 -2.657 1.00 91.06 129 LEU A C 1
ATOM 1019 O O . LEU A 1 129 ? 4.820 3.484 -2.393 1.00 91.06 129 LEU A O 1
ATOM 1023 N N . PHE A 1 130 ? 5.584 1.366 -2.503 1.00 95.62 130 PHE A N 1
ATOM 1024 C CA . PHE A 1 130 ? 4.376 0.731 -1.975 1.00 95.62 130 PHE A CA 1
ATOM 1025 C C . PHE A 1 130 ? 3.997 1.287 -0.598 1.00 95.62 130 PHE A C 1
ATOM 1027 O O . PHE A 1 130 ? 2.872 1.759 -0.413 1.00 95.62 130 PHE A O 1
ATOM 1034 N N . SER A 1 131 ? 4.934 1.276 0.354 1.00 96.50 131 SER A N 1
ATOM 1035 C CA . SER A 1 131 ? 4.723 1.797 1.709 1.00 96.50 131 SER A CA 1
ATOM 1036 C C . SER A 1 131 ? 4.300 3.263 1.671 1.00 96.50 131 SER A C 1
ATOM 1038 O O . SER A 1 131 ? 3.304 3.653 2.280 1.00 96.50 131 SER A O 1
ATOM 1040 N N . THR A 1 132 ? 5.008 4.068 0.881 1.00 95.62 132 THR A N 1
ATOM 1041 C CA . THR A 1 132 ? 4.778 5.508 0.770 1.00 95.62 132 THR A CA 1
ATOM 1042 C C . THR A 1 132 ? 3.407 5.827 0.177 1.00 95.62 132 THR A C 1
ATOM 1044 O O . THR A 1 132 ? 2.645 6.590 0.773 1.00 95.62 132 THR A O 1
ATOM 1047 N N . LEU A 1 133 ? 3.042 5.217 -0.956 1.00 95.56 133 LEU A N 1
ATOM 1048 C CA . LEU A 1 133 ? 1.738 5.439 -1.585 1.00 95.56 133 LEU A CA 1
ATOM 1049 C C . LEU A 1 133 ? 0.590 4.922 -0.715 1.00 95.56 133 LEU A C 1
ATOM 1051 O O . LEU A 1 133 ? -0.431 5.600 -0.607 1.00 95.56 133 LEU A O 1
ATOM 1055 N N . THR A 1 134 ? 0.768 3.792 -0.026 1.00 98.12 134 THR A N 1
ATOM 1056 C CA . THR A 1 134 ? -0.222 3.283 0.938 1.00 98.12 134 THR A CA 1
ATOM 1057 C C . THR A 1 134 ? -0.487 4.304 2.045 1.00 98.12 134 THR A C 1
ATOM 1059 O O . THR A 1 134 ? -1.645 4.615 2.330 1.00 98.12 134 THR A O 1
ATOM 1062 N N . VAL A 1 135 ? 0.565 4.885 2.635 1.00 98.12 135 VAL A N 1
ATOM 1063 C CA . VAL A 1 135 ? 0.432 5.913 3.681 1.00 98.12 135 VAL A CA 1
ATOM 1064 C C . VAL A 1 135 ? -0.223 7.180 3.133 1.00 98.12 135 VAL A C 1
ATOM 1066 O O . VAL A 1 135 ? -1.136 7.709 3.763 1.00 98.12 135 VAL A O 1
ATOM 1069 N N . VAL A 1 136 ? 0.183 7.661 1.953 1.00 97.06 136 VAL A N 1
ATOM 1070 C CA . VAL A 1 136 ? -0.409 8.857 1.326 1.00 97.06 136 VAL A CA 1
ATOM 1071 C C . VAL A 1 136 ? -1.903 8.664 1.080 1.00 97.06 136 VAL A C 1
ATOM 1073 O O . VAL A 1 136 ? -2.707 9.502 1.499 1.00 97.06 136 VAL A O 1
ATOM 1076 N N . ILE A 1 137 ? -2.287 7.549 0.453 1.00 95.50 137 ILE A N 1
ATOM 1077 C CA . ILE A 1 137 ? -3.689 7.217 0.190 1.00 95.50 137 ILE A CA 1
ATOM 1078 C C . ILE A 1 137 ? -4.465 7.144 1.507 1.00 95.50 137 ILE A C 1
ATOM 1080 O O . ILE A 1 137 ? -5.537 7.744 1.638 1.00 95.50 137 ILE A O 1
ATOM 1084 N N . TYR A 1 138 ? -3.909 6.464 2.509 1.00 97.06 138 TYR A N 1
ATOM 1085 C CA . TYR A 1 138 ? -4.542 6.341 3.812 1.00 97.06 138 TYR A CA 1
ATOM 1086 C C . TYR A 1 138 ? -4.723 7.695 4.507 1.00 97.06 138 TYR A C 1
ATOM 1088 O O . TYR A 1 138 ? -5.810 7.961 5.011 1.00 97.06 138 TYR A O 1
ATOM 1096 N N . LEU A 1 139 ? -3.730 8.587 4.494 1.00 96.62 139 LEU A N 1
ATOM 1097 C CA . LEU A 1 139 ? -3.848 9.919 5.097 1.00 96.62 139 LEU A CA 1
ATOM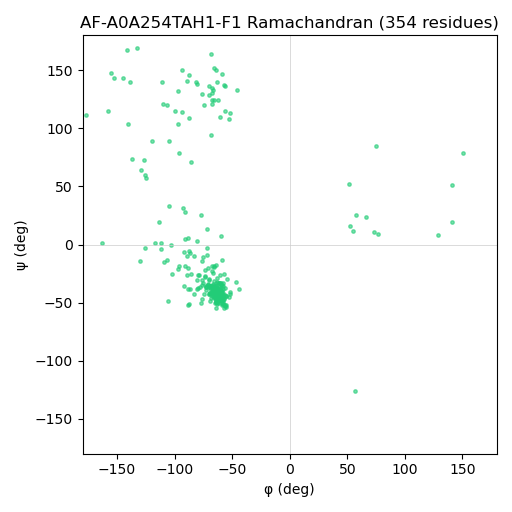 1098 C C . LEU A 1 139 ? -4.905 10.781 4.398 1.00 96.62 139 LEU A C 1
ATOM 1100 O O . LEU A 1 139 ? -5.619 11.539 5.061 1.00 96.62 139 LEU A O 1
ATOM 1104 N N . VAL A 1 140 ? -5.049 10.658 3.075 1.00 94.94 140 VAL A N 1
ATOM 1105 C CA . VAL A 1 140 ? -6.151 11.292 2.336 1.00 94.94 140 VAL A CA 1
ATOM 1106 C C . VAL A 1 140 ? -7.491 10.729 2.812 1.00 94.94 140 VAL A C 1
ATOM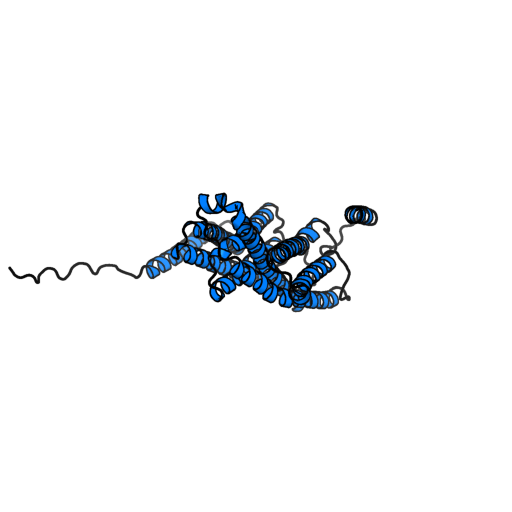 1108 O O . VAL A 1 140 ? -8.370 11.497 3.211 1.00 94.94 140 VAL A O 1
ATOM 1111 N N . MET A 1 141 ? -7.641 9.402 2.860 1.00 91.81 141 MET A N 1
ATOM 1112 C CA . MET A 1 141 ? -8.861 8.755 3.354 1.00 91.81 141 MET A CA 1
ATOM 1113 C C . MET A 1 141 ? -9.164 9.113 4.815 1.00 91.81 141 MET A C 1
ATOM 1115 O O . MET A 1 141 ? -10.319 9.358 5.162 1.00 91.81 141 MET A O 1
ATOM 1119 N N . GLU A 1 142 ? -8.148 9.191 5.672 1.00 93.69 142 GLU A N 1
ATOM 1120 C CA . GLU A 1 142 ? -8.275 9.568 7.075 1.00 93.69 142 GLU A CA 1
ATOM 1121 C C . GLU A 1 142 ? -8.846 10.980 7.212 1.00 93.69 142 GLU A C 1
ATOM 1123 O O . GLU A 1 142 ? -9.774 11.194 7.998 1.00 93.69 142 GLU A O 1
ATOM 1128 N N . ARG A 1 143 ? -8.323 11.938 6.436 1.00 92.44 143 ARG A N 1
ATOM 1129 C CA . ARG A 1 143 ? -8.793 13.330 6.439 1.00 92.44 143 ARG A CA 1
ATOM 1130 C C . ARG A 1 143 ? -10.228 13.438 5.932 1.00 92.44 143 ARG A C 1
ATOM 1132 O O . ARG A 1 143 ? -11.042 14.108 6.566 1.00 92.44 143 ARG A O 1
ATOM 1139 N N . VAL A 1 144 ? -10.552 12.752 4.834 1.00 89.69 144 VAL A N 1
ATOM 1140 C CA . VAL A 1 144 ? -11.881 12.811 4.202 1.00 89.69 144 VAL A CA 1
ATOM 1141 C C . VAL A 1 144 ? -12.944 12.110 5.056 1.00 89.69 144 VAL A C 1
ATOM 1143 O O . VAL A 1 144 ? -14.045 12.630 5.230 1.00 89.69 144 VAL A O 1
ATOM 1146 N N . TYR A 1 145 ? -12.636 10.942 5.626 1.00 87.44 145 TYR A N 1
ATOM 1147 C CA . TYR A 1 145 ? -13.615 10.103 6.331 1.00 87.44 145 TYR A CA 1
ATOM 1148 C C . TYR A 1 145 ? -13.532 10.170 7.861 1.00 87.44 145 TYR A C 1
ATOM 1150 O O . TYR A 1 145 ? -14.352 9.548 8.548 1.00 87.44 145 TYR A O 1
ATOM 1158 N N . ARG A 1 146 ? -12.595 10.962 8.400 1.00 86.88 146 ARG A N 1
ATOM 1159 C CA . ARG A 1 146 ? -12.390 11.208 9.838 1.00 86.88 146 ARG A CA 1
ATOM 1160 C C . ARG A 1 146 ? -12.296 9.902 10.631 1.00 86.88 146 ARG A C 1
ATOM 1162 O O . ARG A 1 146 ? -13.037 9.678 11.590 1.00 86.88 146 ARG A O 1
ATOM 1169 N N . THR A 1 147 ? -11.419 9.010 10.181 1.00 84.56 147 THR A N 1
ATOM 1170 C CA . THR A 1 147 ? -11.284 7.626 10.670 1.00 84.56 147 THR A CA 1
ATOM 1171 C C . THR A 1 147 ? -9.865 7.308 11.123 1.00 84.56 147 THR A C 1
ATOM 1173 O O . THR A 1 147 ? -9.265 6.358 10.639 1.00 84.56 147 THR A O 1
ATOM 1176 N N . ARG A 1 148 ? -9.325 8.078 12.073 1.00 88.94 148 ARG A N 1
ATOM 1177 C CA . ARG A 1 148 ? -7.926 7.919 12.523 1.00 88.94 148 ARG A CA 1
ATOM 1178 C C . ARG A 1 148 ? -7.614 6.548 13.122 1.00 88.94 148 ARG A C 1
ATOM 1180 O O . ARG A 1 148 ? -6.527 6.027 12.927 1.00 88.94 148 ARG A O 1
ATOM 1187 N N . SER A 1 149 ? -8.577 5.927 13.801 1.00 85.56 149 SER A N 1
ATOM 1188 C CA . SER A 1 149 ? -8.402 4.585 14.373 1.00 85.56 149 SER A CA 1
ATOM 1189 C C . SER A 1 149 ? -8.218 3.486 13.321 1.00 85.56 149 SER A C 1
ATOM 1191 O O . SER A 1 149 ? -7.675 2.433 13.636 1.00 85.56 149 SER A O 1
ATOM 1193 N N . ALA A 1 150 ? -8.615 3.720 12.065 1.00 88.06 150 ALA A N 1
ATOM 1194 C CA . ALA A 1 150 ? -8.361 2.783 10.972 1.00 88.06 150 ALA A CA 1
ATOM 1195 C C . ALA A 1 150 ? -6.858 2.655 10.651 1.00 88.06 150 ALA A C 1
ATOM 1197 O O . ALA A 1 150 ? -6.425 1.611 10.164 1.00 88.06 150 ALA A O 1
ATOM 1198 N N . GLY A 1 151 ? -6.062 3.681 10.971 1.00 90.38 151 GLY A N 1
ATOM 1199 C CA . GLY A 1 151 ? -4.628 3.720 10.691 1.00 90.38 151 GLY A CA 1
ATOM 1200 C C . GLY A 1 151 ? -3.839 2.653 11.415 1.00 90.38 151 GLY A C 1
ATOM 1201 O O . GLY A 1 151 ? -2.884 2.141 10.851 1.00 90.38 151 GLY A O 1
ATOM 1202 N N . ALA A 1 152 ? -4.292 2.212 12.590 1.00 92.25 152 ALA A N 1
ATOM 1203 C CA . ALA A 1 152 ? -3.647 1.117 13.308 1.00 92.25 152 ALA A CA 1
ATOM 1204 C C . ALA A 1 152 ? -3.577 -0.172 12.478 1.00 92.25 152 ALA A C 1
ATOM 1206 O O . ALA A 1 152 ? -2.605 -0.903 12.577 1.00 92.25 152 ALA A O 1
ATOM 1207 N N . PHE A 1 153 ? -4.569 -0.433 11.623 1.00 94.12 153 PHE A N 1
ATOM 1208 C CA . PHE A 1 153 ? -4.583 -1.620 10.768 1.00 94.12 153 PHE A CA 1
ATOM 1209 C C . PHE A 1 153 ? -3.773 -1.419 9.489 1.00 94.12 153 PHE A C 1
ATOM 1211 O O . PHE A 1 153 ? -3.021 -2.302 9.088 1.00 94.12 153 PHE A O 1
ATOM 1218 N N . VAL A 1 154 ? -3.904 -0.252 8.852 1.00 96.81 154 VAL A N 1
ATOM 1219 C CA . VAL A 1 154 ? -3.178 0.051 7.609 1.00 96.81 154 VAL A CA 1
ATOM 1220 C C . VAL A 1 154 ? -1.677 0.111 7.864 1.00 96.81 154 VAL A C 1
ATOM 1222 O O . VAL A 1 154 ? -0.896 -0.502 7.139 1.00 96.81 154 VAL A O 1
ATOM 1225 N N . MET A 1 155 ? -1.276 0.790 8.938 1.00 96.69 155 MET A N 1
ATOM 1226 C CA . MET A 1 155 ? 0.127 0.943 9.302 1.00 96.69 155 MET A CA 1
ATOM 1227 C C . MET A 1 155 ? 0.784 -0.387 9.683 1.00 96.69 155 MET A C 1
ATOM 1229 O O . MET A 1 155 ? 1.999 -0.488 9.611 1.00 96.69 155 MET A O 1
ATOM 1233 N N . MET A 1 156 ? 0.018 -1.436 10.007 1.00 96.38 156 MET A N 1
ATOM 1234 C CA . MET A 1 156 ? 0.591 -2.768 10.230 1.00 96.38 156 MET A CA 1
ATOM 1235 C C . MET A 1 156 ? 1.053 -3.441 8.944 1.00 96.38 156 MET A C 1
ATOM 1237 O O . MET A 1 156 ? 2.096 -4.091 8.940 1.00 96.38 156 MET A O 1
ATOM 1241 N N . ILE A 1 157 ? 0.332 -3.234 7.840 1.00 97.56 157 ILE A N 1
ATOM 1242 C CA . ILE A 1 157 ? 0.793 -3.676 6.520 1.00 97.56 157 ILE A CA 1
ATOM 1243 C C . ILE A 1 157 ? 2.024 -2.864 6.103 1.00 97.56 157 ILE A C 1
ATOM 1245 O O . ILE A 1 157 ? 2.992 -3.433 5.605 1.00 97.56 157 ILE A O 1
ATOM 1249 N N . VAL A 1 158 ? 2.022 -1.551 6.362 1.00 97.75 158 VAL A N 1
ATOM 1250 C CA . VAL A 1 158 ? 3.181 -0.680 6.100 1.00 97.75 158 VAL A CA 1
ATOM 1251 C C . VAL A 1 158 ? 4.391 -1.110 6.932 1.00 97.75 158 VAL A C 1
ATOM 1253 O O . VAL A 1 158 ? 5.488 -1.204 6.396 1.00 97.75 158 VAL A O 1
ATOM 1256 N N . LEU A 1 159 ? 4.208 -1.444 8.212 1.00 96.50 159 LEU A N 1
ATOM 1257 C CA . LEU A 1 159 ? 5.284 -1.957 9.056 1.00 96.50 159 LEU A CA 1
ATOM 1258 C C . LEU A 1 159 ? 5.843 -3.273 8.512 1.00 96.50 159 LEU A C 1
ATOM 1260 O O . LEU A 1 159 ? 7.058 -3.419 8.441 1.00 96.50 159 LEU A O 1
ATOM 1264 N N . ALA A 1 160 ? 4.984 -4.208 8.097 1.00 96.44 160 ALA A N 1
ATOM 1265 C CA . ALA A 1 160 ? 5.432 -5.458 7.485 1.00 96.44 160 ALA A CA 1
ATOM 1266 C C . ALA A 1 160 ? 6.250 -5.203 6.207 1.00 96.44 160 ALA A C 1
ATOM 1268 O O . ALA A 1 160 ? 7.291 -5.827 6.008 1.00 96.44 160 ALA A O 1
ATOM 1269 N N . ALA A 1 161 ? 5.829 -4.241 5.380 1.00 95.69 161 ALA A N 1
ATOM 1270 C CA . ALA A 1 161 ? 6.577 -3.822 4.199 1.00 95.69 161 ALA A CA 1
ATOM 1271 C C . ALA A 1 161 ? 7.929 -3.180 4.558 1.00 95.69 161 ALA A C 1
ATOM 1273 O O . ALA A 1 161 ? 8.928 -3.499 3.924 1.00 95.69 161 ALA A O 1
ATOM 1274 N N . ILE A 1 162 ? 7.999 -2.344 5.599 1.00 93.81 162 ILE A N 1
ATOM 1275 C CA . ILE A 1 162 ? 9.260 -1.752 6.081 1.00 93.81 162 ILE A CA 1
ATOM 1276 C C . ILE A 1 162 ? 10.198 -2.826 6.646 1.00 93.81 162 ILE A C 1
ATOM 1278 O O . ILE A 1 162 ? 11.390 -2.803 6.361 1.00 93.81 162 ILE A O 1
ATOM 1282 N N . ILE A 1 163 ? 9.686 -3.795 7.408 1.00 92.12 163 ILE A N 1
ATOM 1283 C CA . ILE A 1 163 ? 10.489 -4.922 7.906 1.00 92.12 163 ILE A CA 1
ATOM 1284 C C . ILE A 1 163 ? 11.053 -5.722 6.729 1.00 92.12 163 ILE A C 1
ATOM 1286 O O . ILE A 1 163 ? 12.244 -6.026 6.707 1.00 92.12 163 ILE A O 1
ATOM 1290 N N . PHE A 1 164 ? 10.224 -6.012 5.722 1.00 89.94 164 PHE A N 1
ATOM 1291 C CA . PHE A 1 164 ? 10.680 -6.674 4.503 1.00 89.94 164 PHE A CA 1
ATOM 1292 C C . PHE A 1 164 ? 11.724 -5.834 3.753 1.00 89.94 164 PHE A C 1
ATOM 1294 O O . PHE A 1 164 ? 12.709 -6.368 3.259 1.00 89.94 164 PHE A O 1
ATOM 1301 N N . GLN A 1 165 ? 11.563 -4.513 3.725 1.00 87.44 165 GLN A N 1
ATOM 1302 C CA . GLN A 1 165 ? 12.527 -3.594 3.131 1.00 87.44 165 GLN A CA 1
ATOM 1303 C C . GLN A 1 165 ? 13.882 -3.602 3.861 1.00 87.44 165 GLN A C 1
ATOM 1305 O O . GLN A 1 165 ? 14.921 -3.631 3.205 1.00 87.44 165 GLN A O 1
ATOM 1310 N N . ILE A 1 166 ? 13.886 -3.614 5.198 1.00 85.69 166 ILE A N 1
ATOM 1311 C CA . ILE A 1 166 ? 15.107 -3.736 6.012 1.00 85.69 166 ILE A CA 1
ATOM 1312 C C . ILE A 1 166 ? 15.786 -5.087 5.750 1.00 85.69 166 ILE A C 1
ATOM 1314 O O . ILE A 1 166 ? 17.001 -5.145 5.583 1.00 85.69 166 ILE A O 1
ATOM 1318 N N . TRP A 1 167 ? 15.004 -6.165 5.643 1.00 84.62 167 TRP A N 1
ATOM 1319 C CA . TRP A 1 167 ? 15.522 -7.483 5.273 1.00 84.62 167 TRP A CA 1
ATOM 1320 C C . TRP A 1 167 ? 16.147 -7.495 3.867 1.00 84.62 167 TRP A C 1
ATOM 1322 O O . TRP A 1 167 ? 17.202 -8.094 3.675 1.00 84.62 167 TRP A O 1
ATOM 1332 N N . LEU A 1 168 ? 15.549 -6.803 2.889 1.00 80.19 168 LEU A N 1
ATOM 1333 C CA . LEU A 1 168 ? 16.113 -6.677 1.537 1.00 80.19 168 LEU A CA 1
ATOM 1334 C C . LEU A 1 168 ? 17.450 -5.929 1.533 1.00 80.19 168 LEU A C 1
ATOM 1336 O O . LEU A 1 168 ? 18.361 -6.322 0.799 1.00 80.19 168 LEU A O 1
ATOM 1340 N N . ALA A 1 169 ? 17.566 -4.876 2.349 1.00 78.25 169 ALA A N 1
ATOM 1341 C CA . ALA A 1 169 ? 18.810 -4.133 2.522 1.00 78.25 169 ALA A CA 1
ATOM 1342 C C . ALA A 1 169 ? 19.926 -5.024 3.082 1.00 78.25 169 ALA A C 1
ATOM 1344 O O . ALA A 1 169 ? 21.026 -5.021 2.544 1.00 78.25 169 ALA A O 1
ATOM 1345 N N . SER A 1 170 ? 19.627 -5.859 4.084 1.00 75.69 170 SER A N 1
ATOM 1346 C CA . SER A 1 170 ? 20.633 -6.719 4.722 1.00 75.69 170 SER A CA 1
ATOM 1347 C C . SER A 1 170 ? 21.112 -7.899 3.865 1.00 75.69 170 SER A C 1
ATOM 1349 O O . SER A 1 170 ? 22.021 -8.607 4.282 1.00 75.69 170 SER A O 1
ATOM 1351 N N . HIS A 1 171 ? 20.481 -8.166 2.717 1.00 70.00 171 HIS A N 1
ATOM 1352 C CA . HIS A 1 171 ? 20.817 -9.289 1.827 1.00 70.00 171 HIS A CA 1
ATOM 1353 C C . HIS A 1 171 ? 21.378 -8.826 0.474 1.00 70.00 171 HIS A C 1
ATOM 1355 O O . HIS A 1 171 ? 21.304 -9.574 -0.498 1.00 70.00 171 HIS A O 1
ATOM 1361 N N . GLU A 1 172 ? 21.864 -7.582 0.371 1.00 60.41 172 GLU A N 1
ATOM 1362 C CA . GLU A 1 172 ? 22.452 -6.997 -0.851 1.00 60.41 172 GLU A CA 1
ATOM 1363 C C . GLU A 1 172 ? 21.548 -7.052 -2.106 1.00 60.41 172 GLU A C 1
ATOM 1365 O O . GLU A 1 172 ? 21.944 -6.697 -3.212 1.00 60.41 172 GLU A O 1
ATOM 1370 N N . THR A 1 173 ? 20.265 -7.391 -1.956 1.00 54.91 173 THR A N 1
ATOM 1371 C CA . THR A 1 173 ? 19.273 -7.353 -3.049 1.00 54.91 173 THR A CA 1
ATOM 1372 C C . THR A 1 173 ? 18.881 -5.926 -3.456 1.00 54.91 173 THR A C 1
ATOM 1374 O O . THR A 1 173 ? 18.103 -5.731 -4.395 1.00 54.91 173 THR A O 1
ATOM 1377 N N . ALA A 1 174 ? 19.420 -4.929 -2.747 1.00 49.91 174 ALA A N 1
ATOM 1378 C CA . ALA A 1 174 ? 19.392 -3.517 -3.107 1.00 49.91 174 ALA A CA 1
ATOM 1379 C C . ALA A 1 174 ? 20.379 -3.168 -4.240 1.00 49.91 174 ALA A C 1
ATOM 1381 O O . ALA A 1 174 ? 20.296 -2.070 -4.792 1.00 49.91 174 ALA A O 1
ATOM 1382 N N . ILE A 1 175 ? 21.287 -4.082 -4.613 1.00 43.97 175 ILE A N 1
ATOM 1383 C CA . ILE A 1 175 ? 22.204 -3.881 -5.738 1.00 43.97 175 ILE A CA 1
ATOM 1384 C C . ILE A 1 175 ? 21.394 -3.869 -7.052 1.00 43.97 175 ILE A C 1
ATOM 1386 O O . ILE A 1 175 ? 20.571 -4.765 -7.272 1.00 43.97 175 ILE A O 1
ATOM 1390 N N . PRO A 1 176 ? 21.589 -2.873 -7.940 1.00 46.47 176 PRO A N 1
ATOM 1391 C CA . PRO A 1 176 ? 20.843 -2.765 -9.191 1.00 46.47 176 PRO A CA 1
ATOM 1392 C C . PRO A 1 176 ? 20.962 -4.031 -10.053 1.00 46.47 176 PRO A C 1
ATOM 1394 O O . PRO A 1 176 ? 22.033 -4.360 -10.559 1.00 46.47 176 PRO A O 1
ATOM 1397 N N . GLY A 1 177 ? 19.838 -4.726 -10.249 1.00 42.22 177 GLY A N 1
ATOM 1398 C CA . GLY A 1 177 ? 19.711 -5.794 -11.241 1.00 42.22 177 GLY A CA 1
ATOM 1399 C C . GLY A 1 177 ? 19.835 -5.250 -12.668 1.00 42.22 177 GLY A C 1
ATOM 1400 O O . GLY A 1 177 ? 19.536 -4.080 -12.923 1.00 42.22 177 GLY A O 1
ATOM 1401 N N . SER A 1 178 ? 20.308 -6.107 -13.580 1.00 37.25 178 SER A N 1
ATOM 1402 C CA . SER A 1 178 ? 20.788 -5.750 -14.920 1.00 37.25 178 SER A CA 1
ATOM 1403 C C . SER A 1 178 ? 19.872 -4.779 -15.685 1.00 37.25 178 SER A C 1
ATOM 1405 O O . SER A 1 178 ? 18.650 -4.916 -15.751 1.00 37.25 178 SER A O 1
ATOM 1407 N N . HIS A 1 179 ? 20.498 -3.756 -16.266 1.00 44.34 179 HIS A N 1
ATOM 1408 C CA . HIS A 1 179 ? 19.836 -2.700 -17.019 1.00 44.34 179 HIS A CA 1
ATOM 1409 C C . HIS A 1 179 ? 19.246 -3.244 -18.325 1.00 44.34 179 HIS A C 1
ATOM 1411 O O . HIS A 1 179 ? 19.911 -3.252 -19.364 1.00 44.34 179 HIS A O 1
ATOM 1417 N N . THR A 1 180 ? 17.970 -3.625 -18.332 1.00 43.53 180 THR A N 1
ATOM 1418 C CA . THR A 1 180 ? 17.250 -3.743 -19.601 1.00 43.53 180 THR A CA 1
ATOM 1419 C C . THR A 1 180 ? 16.926 -2.334 -20.104 1.00 43.53 180 THR A C 1
ATOM 1421 O O . THR A 1 180 ? 16.267 -1.521 -19.456 1.00 43.53 180 THR A O 1
ATOM 1424 N N . ARG A 1 181 ? 17.437 -2.022 -21.299 1.00 42.03 181 ARG A N 1
ATOM 1425 C CA . ARG A 1 181 ? 17.408 -0.728 -22.017 1.00 42.03 181 ARG A CA 1
ATOM 1426 C C . ARG A 1 181 ? 15.988 -0.190 -22.327 1.00 42.03 181 ARG A C 1
ATOM 1428 O O . ARG A 1 181 ? 15.841 0.805 -23.028 1.00 42.03 181 ARG A O 1
ATOM 1435 N N . ILE A 1 182 ? 14.959 -0.850 -21.801 1.00 49.09 182 ILE A N 1
ATOM 1436 C CA . ILE A 1 182 ? 13.567 -0.879 -22.259 1.00 49.09 182 ILE A CA 1
ATOM 1437 C C . ILE A 1 182 ? 12.633 -0.061 -21.333 1.00 49.09 182 ILE A C 1
ATOM 1439 O O . ILE A 1 182 ? 11.526 0.316 -21.712 1.00 49.09 182 ILE A O 1
ATOM 1443 N N . LEU A 1 183 ? 13.096 0.324 -20.138 1.00 52.56 183 LEU A N 1
ATOM 1444 C CA . LEU A 1 183 ? 12.332 1.110 -19.149 1.00 52.56 183 LEU A CA 1
ATOM 1445 C C . LEU A 1 183 ? 12.107 2.595 -19.527 1.00 52.56 183 LEU A C 1
ATOM 1447 O O . LEU A 1 183 ? 11.740 3.393 -18.673 1.00 52.56 183 LEU A O 1
ATOM 1451 N N . ARG A 1 184 ? 12.360 2.999 -20.779 1.00 51.97 184 ARG A N 1
ATOM 1452 C CA . ARG A 1 184 ? 12.413 4.417 -21.194 1.00 51.97 184 ARG A CA 1
ATOM 1453 C C . ARG A 1 184 ? 11.098 4.995 -21.711 1.00 51.97 184 ARG A C 1
ATOM 1455 O O . ARG A 1 184 ? 11.038 6.196 -21.965 1.00 51.97 184 ARG A O 1
ATOM 1462 N N . ALA A 1 185 ? 10.064 4.177 -21.881 1.00 59.56 185 ALA A N 1
ATOM 1463 C CA . ALA A 1 185 ? 8.773 4.661 -22.350 1.00 59.56 185 ALA A CA 1
ATOM 1464 C C . ALA A 1 185 ? 7.972 5.289 -21.200 1.00 59.56 185 ALA A C 1
ATOM 1466 O O . ALA A 1 185 ? 7.882 4.733 -20.106 1.00 59.56 185 ALA A O 1
ATOM 1467 N N . TYR A 1 186 ? 7.318 6.414 -21.476 1.00 68.19 186 TYR A N 1
ATOM 1468 C CA . TYR A 1 186 ? 6.393 7.087 -20.556 1.00 68.19 186 TYR A CA 1
ATOM 1469 C C . TYR A 1 186 ? 5.269 6.156 -20.061 1.00 68.19 186 TYR A C 1
ATOM 1471 O O . TYR A 1 186 ? 4.826 6.276 -18.917 1.00 68.19 186 TYR A O 1
ATOM 1479 N N . TRP A 1 187 ? 4.876 5.174 -20.878 1.00 70.12 187 TRP A N 1
ATOM 1480 C CA . TRP A 1 187 ? 3.933 4.117 -20.511 1.00 70.12 187 TRP A CA 1
ATOM 1481 C C . TRP A 1 187 ? 4.398 3.268 -19.331 1.00 70.12 187 TRP A C 1
ATOM 1483 O O . TRP A 1 187 ? 3.583 2.949 -18.470 1.00 70.12 187 TRP A O 1
ATOM 1493 N N . MET A 1 188 ? 5.695 2.951 -19.245 1.00 72.44 188 MET A N 1
ATOM 1494 C CA . MET A 1 188 ? 6.250 2.182 -18.129 1.00 72.44 188 MET A CA 1
ATOM 1495 C C . MET A 1 188 ? 6.113 2.955 -16.814 1.00 72.44 188 MET A C 1
ATOM 1497 O O . MET A 1 188 ? 5.691 2.392 -15.807 1.00 72.44 188 MET A O 1
ATOM 1501 N N . TYR A 1 189 ? 6.409 4.258 -16.812 1.00 74.75 189 TYR A N 1
ATOM 1502 C CA . TYR A 1 189 ? 6.293 5.077 -15.600 1.00 74.75 189 TYR A CA 1
ATOM 1503 C C . TYR A 1 189 ? 4.846 5.154 -15.113 1.00 74.75 189 TYR A C 1
ATOM 1505 O O . TYR A 1 189 ? 4.573 4.953 -13.928 1.00 74.75 189 TYR A O 1
ATOM 1513 N N . ALA A 1 190 ? 3.912 5.390 -16.036 1.00 75.69 190 ALA A N 1
ATOM 1514 C CA . ALA A 1 190 ? 2.490 5.424 -15.724 1.00 75.69 190 ALA A CA 1
ATOM 1515 C C . ALA A 1 190 ? 1.971 4.053 -15.253 1.00 75.69 190 ALA A C 1
ATOM 1517 O O . ALA A 1 190 ? 1.223 3.986 -14.277 1.00 75.69 190 ALA A O 1
ATOM 1518 N N . HIS A 1 191 ? 2.417 2.962 -15.887 1.00 83.94 191 HIS A N 1
ATOM 1519 C CA . HIS A 1 191 ? 2.116 1.592 -15.478 1.00 83.94 191 HIS A CA 1
ATOM 1520 C C . HIS A 1 191 ? 2.585 1.312 -14.046 1.00 83.94 191 HIS A C 1
ATOM 1522 O O . HIS A 1 191 ? 1.790 0.862 -13.222 1.00 83.94 191 HIS A O 1
ATOM 1528 N N . VAL A 1 192 ? 3.849 1.600 -13.717 1.00 83.44 192 VAL A N 1
ATOM 1529 C CA . VAL A 1 192 ? 4.399 1.322 -12.383 1.00 83.44 192 VAL A CA 1
ATOM 1530 C C . VAL A 1 192 ? 3.671 2.148 -11.324 1.00 83.44 192 VAL A C 1
ATOM 1532 O O . VAL A 1 192 ? 3.099 1.580 -10.396 1.00 83.44 192 VAL A O 1
ATOM 1535 N N . LEU A 1 193 ? 3.609 3.474 -11.479 1.00 85.44 193 LEU A N 1
ATOM 1536 C CA . LEU A 1 193 ? 2.963 4.345 -10.491 1.00 85.44 193 LEU A CA 1
ATOM 1537 C C . LEU A 1 193 ? 1.474 4.015 -10.311 1.00 85.44 193 LEU A C 1
ATOM 1539 O O . LEU A 1 193 ? 0.994 3.945 -9.178 1.00 85.44 193 LEU A O 1
ATOM 1543 N N . GLY A 1 194 ? 0.754 3.761 -11.407 1.00 86.19 194 GLY A N 1
ATOM 1544 C CA . GLY A 1 194 ? -0.650 3.352 -11.361 1.00 86.19 194 GLY A CA 1
ATOM 1545 C C . GLY A 1 194 ? -0.847 1.996 -10.678 1.00 86.19 194 GLY A C 1
ATOM 1546 O O . GLY A 1 194 ? -1.764 1.839 -9.870 1.00 86.19 194 GLY A O 1
ATOM 1547 N N . SER A 1 195 ? 0.056 1.040 -10.919 1.00 90.69 195 SER A N 1
ATOM 1548 C CA . SER A 1 195 ? 0.011 -0.275 -10.274 1.00 90.69 195 SER A CA 1
ATOM 1549 C C . SER A 1 195 ? 0.198 -0.159 -8.762 1.00 90.69 195 SER A C 1
ATOM 1551 O O . SER A 1 195 ? -0.610 -0.692 -8.004 1.00 90.69 195 SER A O 1
ATOM 1553 N N . PHE A 1 196 ? 1.201 0.601 -8.304 1.00 92.62 196 PHE A N 1
ATOM 1554 C CA . PHE A 1 196 ? 1.453 0.787 -6.870 1.00 92.62 196 PHE A CA 1
ATOM 1555 C C . PHE A 1 196 ? 0.387 1.630 -6.166 1.00 92.62 196 PHE A C 1
ATOM 1557 O O . PHE A 1 196 ? 0.107 1.390 -4.990 1.00 92.62 196 PHE A O 1
ATOM 1564 N N . PHE A 1 197 ? -0.260 2.564 -6.870 1.00 94.12 197 PHE A N 1
ATOM 1565 C CA . PHE A 1 197 ? -1.456 3.228 -6.354 1.00 94.12 197 PHE A CA 1
ATOM 1566 C C . PHE A 1 197 ? -2.577 2.212 -6.093 1.00 94.12 197 PHE A C 1
ATOM 1568 O O . PHE A 1 197 ? -3.165 2.197 -5.009 1.00 94.12 197 PHE A O 1
ATOM 1575 N N . GLY A 1 198 ? -2.828 1.322 -7.060 1.00 94.62 198 GLY A N 1
ATOM 1576 C CA . GLY A 1 198 ? -3.755 0.201 -6.916 1.00 94.62 198 GLY A CA 1
ATOM 1577 C C . GLY A 1 198 ? -3.405 -0.688 -5.724 1.00 94.62 198 GLY A C 1
ATOM 1578 O O . GLY A 1 198 ? -4.239 -0.899 -4.846 1.00 94.62 198 GLY A O 1
ATOM 1579 N N . TYR A 1 199 ? -2.150 -1.134 -5.634 1.00 97.06 199 TYR A N 1
ATOM 1580 C CA . TYR A 1 199 ? -1.663 -1.985 -4.546 1.00 97.06 199 TYR A CA 1
ATOM 1581 C C . TYR A 1 199 ? -1.828 -1.341 -3.169 1.00 97.06 199 TYR A C 1
ATOM 1583 O O . TYR A 1 199 ? -2.274 -2.012 -2.238 1.00 97.06 199 TYR A O 1
ATOM 1591 N N . GLY A 1 200 ? -1.533 -0.046 -3.027 1.00 97.38 200 GLY A N 1
ATOM 1592 C CA . GLY A 1 200 ? -1.728 0.662 -1.762 1.00 97.38 200 GLY A CA 1
ATOM 1593 C C . GLY A 1 200 ? -3.202 0.775 -1.367 1.00 97.38 200 GLY A C 1
ATOM 1594 O O . GLY A 1 200 ? -3.564 0.569 -0.207 1.00 97.38 200 GLY A O 1
ATOM 1595 N N . ALA A 1 201 ? -4.089 1.018 -2.331 1.00 97.75 201 ALA A N 1
ATOM 1596 C CA . ALA A 1 201 ? -5.528 1.020 -2.089 1.00 97.75 201 ALA A CA 1
ATOM 1597 C C . ALA A 1 201 ? -6.061 -0.382 -1.720 1.00 97.75 201 ALA A C 1
ATOM 1599 O O . ALA A 1 201 ? -6.870 -0.526 -0.800 1.00 97.75 201 ALA A O 1
ATOM 1600 N N . PHE A 1 202 ? -5.561 -1.433 -2.370 1.00 98.44 202 PHE A N 1
ATOM 1601 C CA . PHE A 1 202 ? -5.871 -2.829 -2.056 1.00 98.44 202 PHE A CA 1
ATOM 1602 C C . PHE A 1 202 ? -5.370 -3.246 -0.668 1.00 98.44 202 PHE A C 1
ATOM 1604 O O . PHE A 1 202 ? -6.100 -3.917 0.065 1.00 98.44 202 PHE A O 1
ATOM 1611 N N . ALA A 1 203 ? -4.190 -2.773 -0.259 1.00 98.38 203 ALA A N 1
ATOM 1612 C CA . ALA A 1 203 ? -3.671 -2.947 1.094 1.00 98.38 203 ALA A CA 1
ATOM 1613 C C . ALA A 1 203 ? -4.611 -2.328 2.135 1.00 98.38 203 ALA A C 1
ATOM 1615 O O . ALA A 1 203 ? -4.965 -2.971 3.123 1.00 98.38 203 ALA A O 1
ATOM 1616 N N . ILE A 1 204 ? -5.095 -1.105 1.893 1.00 97.94 204 ILE A N 1
ATOM 1617 C CA . ILE A 1 204 ? -6.069 -0.450 2.778 1.00 97.94 204 ILE A CA 1
ATOM 1618 C C . ILE A 1 204 ? -7.381 -1.240 2.822 1.00 97.94 204 ILE A C 1
ATOM 1620 O O . ILE A 1 204 ? -7.940 -1.436 3.902 1.00 97.94 204 ILE A O 1
ATOM 1624 N N . ALA A 1 205 ? -7.869 -1.736 1.681 1.00 97.94 205 ALA A N 1
ATOM 1625 C CA . ALA A 1 205 ? -9.071 -2.563 1.630 1.00 97.94 205 ALA A CA 1
ATOM 1626 C C . ALA A 1 205 ? -8.918 -3.854 2.455 1.00 97.94 205 ALA A C 1
ATOM 1628 O O . ALA A 1 205 ? -9.822 -4.199 3.219 1.00 97.94 205 ALA A O 1
ATOM 1629 N N . ALA A 1 206 ? -7.773 -4.533 2.359 1.00 98.25 206 ALA A N 1
ATOM 1630 C CA . ALA A 1 206 ? -7.468 -5.727 3.142 1.00 98.25 206 ALA A CA 1
ATOM 1631 C C . ALA A 1 206 ? -7.299 -5.427 4.636 1.00 98.25 206 ALA A C 1
ATOM 1633 O O . ALA A 1 206 ? -7.859 -6.145 5.463 1.00 98.25 206 ALA A O 1
ATOM 1634 N N . ALA A 1 207 ? -6.621 -4.332 4.995 1.00 96.56 207 ALA A N 1
ATOM 1635 C CA . ALA A 1 207 ? -6.510 -3.870 6.378 1.00 96.56 207 ALA A CA 1
ATOM 1636 C C . ALA A 1 207 ? -7.891 -3.597 6.991 1.00 96.56 207 ALA A C 1
ATOM 1638 O O . ALA A 1 207 ? -8.165 -3.986 8.127 1.00 96.56 207 ALA A O 1
ATOM 1639 N N . MET A 1 208 ? -8.793 -2.968 6.231 1.00 95.38 208 MET A N 1
ATOM 1640 C CA . MET A 1 208 ? -10.176 -2.755 6.658 1.00 95.38 208 MET A CA 1
ATOM 1641 C C . MET A 1 208 ? -10.969 -4.063 6.714 1.00 95.38 208 MET A C 1
ATOM 1643 O O . MET A 1 208 ? -11.775 -4.233 7.623 1.00 95.38 208 MET A O 1
ATOM 1647 N N . GLY A 1 209 ? -10.722 -5.014 5.812 1.00 94.75 209 GLY A N 1
ATOM 1648 C CA . GLY A 1 209 ? -11.281 -6.365 5.896 1.00 94.75 209 GLY A CA 1
ATOM 1649 C C . GLY A 1 209 ? -10.868 -7.080 7.186 1.00 94.75 209 GLY A C 1
ATOM 1650 O O . GLY A 1 209 ? -11.724 -7.567 7.925 1.00 94.75 209 GLY A O 1
ATOM 1651 N N . ALA A 1 210 ? -9.578 -7.058 7.523 1.00 93.19 210 ALA A N 1
ATOM 1652 C CA . ALA A 1 210 ? -9.058 -7.622 8.766 1.00 93.19 210 ALA A CA 1
ATOM 1653 C C . ALA A 1 210 ? -9.668 -6.930 9.995 1.00 93.19 210 ALA A C 1
ATOM 1655 O O . ALA A 1 210 ? -10.194 -7.598 10.888 1.00 93.19 210 ALA A O 1
ATOM 1656 N N . ALA A 1 211 ? -9.702 -5.593 10.000 1.00 90.31 211 ALA A N 1
ATOM 1657 C CA . ALA A 1 211 ? -10.365 -4.813 11.041 1.00 90.31 211 ALA A CA 1
ATOM 1658 C C . ALA A 1 211 ? -11.847 -5.195 11.185 1.00 90.31 211 ALA A C 1
ATOM 1660 O O . ALA A 1 211 ? -12.333 -5.372 12.301 1.00 90.31 211 ALA A O 1
ATOM 1661 N N . TYR A 1 212 ? -12.565 -5.368 10.072 1.00 90.88 212 TYR A N 1
ATOM 1662 C CA . TYR A 1 212 ? -13.972 -5.766 10.060 1.00 90.88 212 TYR A CA 1
ATOM 1663 C C . TYR A 1 212 ? -14.170 -7.154 10.671 1.00 90.88 212 TYR A C 1
ATOM 1665 O O . TYR A 1 212 ? -15.087 -7.342 11.470 1.00 90.88 212 TYR A O 1
ATOM 1673 N N . LEU A 1 213 ? -13.326 -8.130 10.331 1.00 90.31 213 LEU A N 1
ATOM 1674 C CA . LEU A 1 213 ? -13.406 -9.484 10.883 1.00 90.31 213 LEU A CA 1
ATOM 1675 C C . LEU A 1 213 ? -13.097 -9.503 12.383 1.00 90.31 213 LEU A C 1
ATOM 1677 O O . LEU A 1 213 ? -13.816 -10.149 13.141 1.00 90.31 213 LEU A O 1
ATOM 1681 N N . ILE A 1 214 ? -12.109 -8.728 12.835 1.00 84.12 214 ILE A N 1
ATOM 1682 C CA . ILE A 1 214 ? -11.802 -8.570 14.264 1.00 84.12 214 ILE A CA 1
ATOM 1683 C C . ILE A 1 214 ? -12.990 -7.927 14.997 1.00 84.12 214 ILE A C 1
ATOM 1685 O O . ILE A 1 214 ? -13.432 -8.438 16.027 1.00 84.12 214 ILE A O 1
ATOM 1689 N N . CYS A 1 215 ? -13.571 -6.860 14.438 1.00 76.25 215 CYS A N 1
ATOM 1690 C CA . CYS A 1 215 ? -14.736 -6.183 15.017 1.00 76.25 215 CYS A CA 1
ATOM 1691 C C . CYS A 1 215 ? -15.976 -7.083 15.055 1.00 76.25 215 CYS A C 1
ATOM 1693 O O . CYS A 1 215 ? -16.631 -7.189 16.089 1.00 76.25 215 CYS A O 1
ATOM 1695 N N . SER A 1 216 ? -16.317 -7.727 13.939 1.00 74.62 216 SER A N 1
ATOM 1696 C CA . SER A 1 216 ? -17.507 -8.580 13.831 1.00 74.62 216 SER A CA 1
ATOM 1697 C C . SER A 1 216 ? -17.394 -9.816 14.717 1.00 74.62 216 SER A C 1
ATOM 1699 O O . SER A 1 216 ? -18.365 -10.187 15.372 1.00 74.62 216 SER A O 1
ATOM 1701 N N . ARG A 1 217 ? -16.191 -10.389 14.843 1.00 68.56 217 ARG A N 1
ATOM 1702 C CA . ARG A 1 217 ? -15.929 -11.476 15.783 1.00 68.56 217 ARG A CA 1
ATOM 1703 C C . ARG A 1 217 ? -16.002 -10.995 17.231 1.00 68.56 217 ARG A C 1
ATOM 1705 O O . ARG A 1 217 ? -16.526 -11.732 18.052 1.00 68.56 217 ARG A O 1
ATOM 1712 N N . SER A 1 218 ? -15.573 -9.768 17.553 1.00 57.78 218 SER A N 1
ATOM 1713 C CA . SER A 1 218 ? -15.613 -9.198 18.916 1.00 57.78 218 SER A CA 1
ATOM 1714 C C . SER A 1 218 ? -17.009 -8.992 19.515 1.00 57.78 218 SER A C 1
ATOM 1716 O O . SER A 1 218 ? -17.125 -8.929 20.735 1.00 57.78 218 SER A O 1
ATOM 1718 N N . GLN A 1 219 ? -18.078 -8.988 18.711 1.00 53.00 219 GLN A N 1
ATOM 1719 C CA . GLN A 1 219 ? -19.442 -9.080 19.252 1.00 53.00 219 GLN A CA 1
ATOM 1720 C C . GLN A 1 219 ? -19.720 -10.458 19.896 1.00 53.00 219 GLN A C 1
ATOM 1722 O O . GLN A 1 219 ? -20.548 -10.541 20.796 1.00 53.00 219 GLN A O 1
ATOM 1727 N N . GLY A 1 220 ? -18.979 -11.510 19.513 1.00 44.53 220 GLY A N 1
ATOM 1728 C CA . GLY A 1 220 ? -18.907 -12.807 20.212 1.00 44.53 220 GLY A CA 1
ATOM 1729 C C . GLY A 1 220 ? -17.635 -13.006 21.062 1.00 44.53 220 GLY A C 1
ATOM 1730 O O . GLY A 1 220 ? -17.656 -13.712 22.061 1.00 44.53 220 GLY A O 1
ATOM 1731 N N . LEU A 1 221 ? -16.532 -12.328 20.725 1.00 43.47 221 LEU A N 1
ATOM 1732 C CA . LEU A 1 221 ? -15.231 -12.307 21.419 1.00 43.47 221 LEU A CA 1
ATOM 1733 C C . LEU A 1 221 ? -15.149 -11.146 22.431 1.00 43.47 221 LEU A C 1
ATOM 1735 O O . LEU A 1 221 ? -14.082 -10.578 22.675 1.00 43.47 221 LEU A O 1
ATOM 1739 N N . GLY A 1 222 ? -16.300 -10.788 23.010 1.00 48.38 222 GLY A N 1
ATOM 1740 C CA . GLY A 1 222 ? -16.492 -9.624 23.878 1.00 48.38 222 GLY A CA 1
ATOM 1741 C C . GLY A 1 222 ? -15.607 -9.612 25.124 1.00 48.38 222 GLY A C 1
ATOM 1742 O O . GLY A 1 222 ? -15.452 -8.568 25.742 1.00 48.38 222 GLY A O 1
ATOM 1743 N N . ALA A 1 223 ? -14.967 -10.731 25.469 1.00 48.38 223 ALA A N 1
ATOM 1744 C CA . ALA A 1 223 ? -13.989 -10.791 26.546 1.00 48.38 223 ALA A CA 1
ATOM 1745 C C . ALA A 1 223 ? -12.705 -10.016 26.215 1.00 48.38 223 ALA A C 1
ATOM 1747 O O . ALA A 1 223 ? -12.272 -9.229 27.043 1.00 48.38 223 ALA A O 1
ATOM 1748 N N . LEU A 1 224 ? -12.135 -10.167 25.012 1.00 47.81 224 LEU A N 1
ATOM 1749 C CA . LEU A 1 224 ? -10.791 -9.662 24.689 1.00 47.81 224 LEU A CA 1
ATOM 1750 C C . LEU A 1 224 ? -10.784 -8.150 24.422 1.00 47.81 224 LEU A C 1
ATOM 1752 O O . LEU A 1 224 ? -9.883 -7.443 24.857 1.00 47.81 224 LEU A O 1
ATOM 1756 N N . VAL A 1 225 ? -11.831 -7.622 23.783 1.00 54.72 225 VAL A N 1
ATOM 1757 C CA . VAL A 1 225 ? -12.019 -6.168 23.605 1.00 54.72 225 VAL A CA 1
ATOM 1758 C C . VAL A 1 225 ? -12.377 -5.483 24.931 1.00 54.72 225 VAL A C 1
ATOM 1760 O O . VAL A 1 225 ? -11.919 -4.372 25.191 1.00 54.72 225 VAL A O 1
ATOM 1763 N N . ARG A 1 226 ? -13.132 -6.158 25.813 1.00 52.19 226 ARG A N 1
ATOM 1764 C CA . ARG A 1 226 ? -13.496 -5.632 27.139 1.00 52.19 226 ARG A CA 1
ATOM 1765 C C . ARG A 1 226 ? -12.344 -5.705 28.147 1.00 52.19 226 ARG A C 1
ATOM 1767 O O . ARG A 1 226 ? -12.273 -4.832 29.002 1.00 52.19 226 ARG A O 1
ATOM 1774 N N . THR A 1 227 ? -11.439 -6.684 28.044 1.00 53.09 227 THR A N 1
ATOM 1775 C CA . THR A 1 227 ? -10.227 -6.765 28.883 1.00 53.09 227 THR A CA 1
ATOM 1776 C C . THR A 1 227 ? -9.094 -5.868 28.394 1.00 53.09 227 THR A C 1
ATOM 1778 O O . THR A 1 227 ? -8.326 -5.383 29.216 1.00 53.09 227 THR A O 1
ATOM 1781 N N . THR A 1 228 ? -8.983 -5.614 27.085 1.00 58.81 228 THR A N 1
ATOM 1782 C CA . THR A 1 228 ? -7.911 -4.766 26.526 1.00 58.81 228 THR A CA 1
ATOM 1783 C C . THR A 1 228 ? -8.276 -3.286 26.420 1.00 58.81 228 THR A C 1
ATOM 1785 O O . THR A 1 228 ? -7.377 -2.465 26.295 1.00 58.81 228 THR A O 1
ATOM 1788 N N . GLY A 1 229 ? -9.560 -2.911 26.461 1.00 61.16 229 GLY A N 1
ATOM 1789 C CA . GLY A 1 229 ? -9.995 -1.508 26.377 1.00 61.16 229 GLY A CA 1
ATOM 1790 C C . GLY A 1 229 ? -9.877 -0.869 24.982 1.00 61.16 229 GLY A C 1
ATOM 1791 O O . GLY A 1 229 ? -10.049 0.341 24.846 1.00 61.16 229 GLY A O 1
ATOM 1792 N N . ILE A 1 230 ? -9.606 -1.662 23.940 1.00 67.69 230 ILE A N 1
ATOM 1793 C CA . ILE A 1 230 ? -9.420 -1.205 22.553 1.00 67.69 230 ILE A CA 1
ATOM 1794 C C . ILE A 1 230 ? -10.740 -0.663 21.980 1.00 67.69 230 ILE A C 1
ATOM 1796 O O . ILE A 1 230 ? -11.739 -1.383 21.907 1.00 67.69 230 ILE A O 1
ATOM 1800 N N . ARG A 1 231 ? -10.754 0.588 21.496 1.00 67.25 231 ARG A N 1
ATOM 1801 C CA . ARG A 1 231 ? -11.933 1.178 20.828 1.00 67.25 231 ARG A CA 1
ATOM 1802 C C . ARG A 1 231 ? -11.834 1.076 19.309 1.00 67.25 231 ARG A C 1
ATOM 1804 O O . ARG A 1 231 ? -11.141 1.853 18.653 1.00 67.25 231 ARG A O 1
ATOM 1811 N N . LEU A 1 232 ? -12.587 0.141 18.738 1.00 72.12 232 LEU A N 1
ATOM 1812 C CA . LEU A 1 232 ? -12.641 -0.072 17.293 1.00 72.12 232 LEU A CA 1
ATOM 1813 C C . LEU A 1 232 ? -13.698 0.820 16.611 1.00 72.12 232 LEU A C 1
ATOM 1815 O O . LEU A 1 232 ? -14.751 1.094 17.194 1.00 72.12 232 LEU A O 1
ATOM 1819 N N . PRO A 1 233 ? -13.459 1.282 15.367 1.00 73.69 233 PRO A N 1
ATOM 1820 C CA . PRO A 1 233 ? -14.475 1.995 14.604 1.00 73.69 233 PRO A CA 1
ATOM 1821 C C . PRO A 1 233 ? -15.679 1.093 14.287 1.00 73.69 233 PRO A C 1
ATOM 1823 O O . PRO A 1 233 ? -15.554 -0.115 14.115 1.00 73.69 233 PRO A O 1
ATOM 1826 N N . ALA A 1 234 ? -16.869 1.690 14.168 1.00 79.62 234 ALA A N 1
ATOM 1827 C CA . ALA A 1 234 ? -18.094 0.944 13.879 1.00 79.62 234 ALA A CA 1
ATOM 1828 C C . ALA A 1 234 ? -17.972 0.110 12.587 1.00 79.62 234 ALA A C 1
ATOM 1830 O O . ALA A 1 234 ? -17.539 0.632 11.556 1.00 79.62 234 ALA A O 1
ATOM 1831 N N . ALA A 1 235 ? -18.446 -1.142 12.603 1.00 81.88 235 ALA A N 1
ATOM 1832 C CA . ALA A 1 235 ? -18.329 -2.080 11.477 1.00 81.88 235 ALA A CA 1
ATOM 1833 C C . ALA A 1 235 ? -18.842 -1.503 10.142 1.00 81.88 235 ALA A C 1
ATOM 1835 O O . ALA A 1 235 ? -18.175 -1.618 9.118 1.00 81.88 235 ALA A O 1
ATOM 1836 N N . ARG A 1 236 ? -19.965 -0.766 10.159 1.00 84.56 236 ARG A N 1
ATOM 1837 C CA . ARG A 1 236 ? -20.503 -0.076 8.966 1.00 84.56 236 ARG A CA 1
ATOM 1838 C C . ARG A 1 236 ? -19.550 0.978 8.394 1.00 84.56 236 ARG A C 1
ATOM 1840 O O . ARG A 1 236 ? -19.564 1.248 7.198 1.00 84.56 236 ARG A O 1
ATOM 1847 N N . ARG A 1 237 ? -18.766 1.643 9.246 1.00 86.75 237 ARG A N 1
ATOM 1848 C CA . ARG A 1 237 ? -17.780 2.650 8.830 1.00 86.75 237 ARG A CA 1
ATOM 1849 C C . ARG A 1 237 ? -16.569 1.966 8.196 1.00 86.75 237 ARG A C 1
ATOM 1851 O O . ARG A 1 237 ? -16.141 2.422 7.143 1.00 86.75 237 ARG A O 1
ATOM 1858 N N . ILE A 1 238 ? -16.097 0.865 8.782 1.00 89.50 238 ILE A N 1
ATOM 1859 C CA . ILE A 1 238 ? -15.023 0.031 8.219 1.00 89.50 238 ILE A CA 1
ATOM 1860 C C . ILE A 1 238 ? -15.434 -0.528 6.852 1.00 89.50 238 ILE A C 1
ATOM 1862 O O . ILE A 1 238 ? -14.689 -0.393 5.889 1.00 89.50 238 ILE A O 1
ATOM 1866 N N . GLU A 1 239 ? -16.650 -1.063 6.731 1.00 90.56 239 GLU A N 1
ATOM 1867 C CA . GLU A 1 239 ? -17.172 -1.596 5.467 1.00 90.56 239 GLU A CA 1
ATOM 1868 C C . GLU A 1 239 ? -17.224 -0.529 4.360 1.00 90.56 239 GLU A C 1
ATOM 1870 O O . GLU A 1 239 ? -16.822 -0.786 3.226 1.00 90.56 239 GLU A O 1
ATOM 1875 N N . ARG A 1 240 ? -17.628 0.708 4.691 1.00 91.19 240 ARG A N 1
ATOM 1876 C CA . ARG A 1 240 ? -17.575 1.830 3.738 1.00 91.19 240 ARG A CA 1
ATOM 1877 C C . ARG A 1 240 ? -16.152 2.184 3.318 1.00 91.19 240 ARG A C 1
ATOM 1879 O O . ARG A 1 240 ? -15.944 2.482 2.146 1.00 91.19 240 ARG A O 1
ATOM 1886 N N . LEU A 1 241 ? -15.197 2.206 4.250 1.00 92.56 241 LEU A N 1
ATOM 1887 C CA . LEU A 1 241 ? -13.791 2.488 3.933 1.00 92.56 241 LEU A CA 1
ATOM 1888 C C . LEU A 1 241 ? -13.206 1.407 3.030 1.00 92.56 241 LEU A C 1
ATOM 1890 O O . LEU A 1 241 ? -12.572 1.732 2.035 1.00 92.56 241 LEU A O 1
ATOM 1894 N N . MET A 1 242 ? -13.483 0.144 3.348 1.00 93.69 242 MET A N 1
ATOM 1895 C CA . MET A 1 242 ? -13.081 -1.015 2.563 1.00 93.69 242 MET A CA 1
ATOM 1896 C C . MET A 1 242 ? -13.569 -0.909 1.112 1.00 93.69 242 MET A C 1
ATOM 1898 O O . MET A 1 242 ? -12.770 -1.001 0.187 1.00 93.69 242 MET A O 1
ATOM 1902 N N . HIS A 1 243 ? -14.864 -0.652 0.907 1.00 94.50 243 HIS A N 1
ATOM 1903 C CA . HIS A 1 243 ? -15.431 -0.495 -0.435 1.00 94.50 243 HIS A CA 1
ATOM 1904 C C . HIS A 1 243 ? -14.849 0.711 -1.185 1.00 94.50 243 HIS A C 1
ATOM 1906 O O . HIS A 1 243 ? -14.516 0.614 -2.363 1.00 94.50 243 HIS A O 1
ATOM 1912 N N . ARG A 1 244 ? -14.676 1.847 -0.499 1.00 94.31 244 ARG A N 1
ATOM 1913 C CA . ARG A 1 244 ? -14.100 3.065 -1.091 1.00 94.31 244 ARG A CA 1
ATOM 1914 C C . ARG A 1 244 ? -12.645 2.885 -1.511 1.00 94.31 244 ARG A C 1
ATOM 1916 O O . ARG A 1 244 ? -12.271 3.399 -2.557 1.00 94.31 244 ARG A O 1
ATOM 1923 N N . ALA A 1 245 ? -11.863 2.136 -0.736 1.00 96.00 245 ALA A N 1
ATOM 1924 C CA . ALA A 1 245 ? -10.492 1.786 -1.084 1.00 96.00 245 ALA A CA 1
ATOM 1925 C C . ALA A 1 245 ? -10.436 0.944 -2.375 1.00 96.00 245 ALA A C 1
ATOM 1927 O O . ALA A 1 245 ? -9.660 1.247 -3.275 1.00 96.00 245 ALA A O 1
ATOM 1928 N N . VAL A 1 246 ? -11.321 -0.046 -2.537 1.00 96.75 246 VAL A N 1
ATOM 1929 C CA . VAL A 1 246 ? -11.395 -0.814 -3.796 1.00 96.75 246 VAL A CA 1
ATOM 1930 C C . VAL A 1 246 ? -11.848 0.065 -4.967 1.00 96.75 246 VAL A C 1
ATOM 1932 O O . VAL A 1 246 ? -11.230 0.031 -6.028 1.00 96.75 246 VAL A O 1
ATOM 1935 N N . MET A 1 247 ? -12.874 0.899 -4.761 1.00 94.31 247 MET A N 1
ATOM 1936 C CA . MET A 1 247 ? -13.393 1.832 -5.772 1.00 94.31 247 MET A CA 1
ATOM 1937 C C . MET A 1 247 ? -12.346 2.813 -6.293 1.00 94.31 247 MET A C 1
ATOM 1939 O O . MET A 1 247 ? -12.373 3.155 -7.470 1.00 94.31 247 MET A O 1
ATOM 1943 N N . MET A 1 248 ? -11.431 3.273 -5.439 1.00 92.50 248 MET A N 1
ATOM 1944 C CA . MET A 1 248 ? -10.352 4.153 -5.881 1.00 92.50 248 MET A CA 1
ATOM 1945 C C . MET A 1 248 ? -9.194 3.389 -6.532 1.00 92.50 248 MET A C 1
ATOM 1947 O O . MET A 1 248 ? -8.619 3.875 -7.500 1.00 92.50 248 MET A O 1
ATOM 1951 N N . GLY A 1 249 ? -8.845 2.210 -6.009 1.00 91.69 249 GLY A N 1
ATOM 1952 C CA . GLY A 1 249 ? -7.676 1.455 -6.454 1.00 91.69 249 GLY A CA 1
ATOM 1953 C C . GLY A 1 249 ? -7.881 0.746 -7.784 1.00 91.69 249 GLY A C 1
ATOM 1954 O O . GLY A 1 249 ? -7.029 0.831 -8.665 1.00 91.69 249 GLY A O 1
ATOM 1955 N N . PHE A 1 250 ? -9.014 0.059 -7.945 1.00 95.12 250 PHE A N 1
ATOM 1956 C CA . PHE A 1 250 ? -9.221 -0.842 -9.076 1.00 95.12 250 PHE A CA 1
ATOM 1957 C C . PHE A 1 250 ? -9.223 -0.148 -10.443 1.00 95.12 250 PHE A C 1
ATOM 1959 O O . PHE A 1 250 ? -8.515 -0.638 -11.319 1.00 95.12 250 PHE A O 1
ATOM 1966 N N . PRO A 1 251 ? -9.922 0.985 -10.664 1.00 94.00 251 PRO A N 1
ATOM 1967 C CA . PRO A 1 251 ? -9.894 1.644 -11.971 1.00 94.00 251 PRO A CA 1
ATOM 1968 C C . PRO A 1 251 ? -8.484 2.084 -12.379 1.00 94.00 251 PRO A C 1
ATOM 1970 O O . PRO A 1 251 ? -8.097 1.930 -13.536 1.00 94.00 251 PRO A O 1
ATOM 1973 N N . VAL A 1 252 ? -7.695 2.583 -11.420 1.00 91.25 252 VAL A N 1
ATOM 1974 C CA . VAL A 1 252 ? -6.303 2.992 -11.655 1.00 91.25 252 VAL A CA 1
ATOM 1975 C C . VAL A 1 252 ? -5.424 1.777 -11.942 1.00 91.25 252 VAL A C 1
ATOM 1977 O O . VAL A 1 252 ? -4.625 1.817 -12.872 1.00 91.25 252 VAL A O 1
ATOM 1980 N N . PHE A 1 253 ? -5.603 0.685 -11.193 1.00 93.62 253 PHE A N 1
ATOM 1981 C CA . PHE A 1 253 ? -4.880 -0.565 -11.415 1.00 93.62 253 PHE A CA 1
ATOM 1982 C C . PHE A 1 253 ? -5.193 -1.181 -12.783 1.00 93.62 253 PHE A C 1
ATOM 1984 O O . PHE A 1 253 ? -4.276 -1.504 -13.526 1.00 93.62 253 PHE A O 1
ATOM 1991 N N . ALA A 1 254 ? -6.471 -1.285 -13.151 1.00 91.50 254 ALA A N 1
ATOM 1992 C CA . ALA A 1 254 ? -6.894 -1.839 -14.434 1.00 91.50 254 ALA A CA 1
ATOM 1993 C C . ALA A 1 254 ? -6.350 -1.016 -15.613 1.00 91.50 254 ALA A C 1
ATOM 1995 O O . ALA A 1 254 ? -5.855 -1.580 -16.591 1.00 91.50 254 ALA A O 1
ATOM 1996 N N . LEU A 1 255 ? -6.375 0.319 -15.498 1.00 87.38 255 LEU A N 1
ATOM 1997 C CA . LEU A 1 255 ? -5.727 1.198 -16.469 1.00 87.38 255 LEU A CA 1
ATOM 1998 C C . LEU A 1 255 ? -4.218 0.941 -16.512 1.00 87.38 255 LEU A C 1
ATOM 2000 O O . LEU A 1 255 ? -3.662 0.789 -17.594 1.00 87.38 255 LEU A O 1
ATOM 2004 N N . ALA A 1 256 ? -3.559 0.840 -15.358 1.00 87.56 256 ALA A N 1
ATOM 2005 C CA . ALA A 1 256 ? -2.136 0.541 -15.290 1.00 87.56 256 ALA A CA 1
ATOM 2006 C C . ALA A 1 256 ? -1.798 -0.793 -15.970 1.00 87.56 256 ALA A C 1
ATOM 2008 O O . ALA A 1 256 ? -0.832 -0.844 -16.726 1.00 87.56 256 ALA A O 1
ATOM 2009 N N . THR A 1 257 ? -2.596 -1.849 -15.789 1.00 89.50 257 THR A N 1
ATOM 2010 C CA . THR A 1 257 ? -2.424 -3.131 -16.492 1.00 89.50 257 THR A CA 1
ATOM 2011 C C . THR A 1 257 ? -2.512 -2.958 -18.010 1.00 89.50 257 THR A C 1
ATOM 2013 O O . THR A 1 257 ? -1.651 -3.467 -18.725 1.00 89.50 257 THR A O 1
ATOM 2016 N N . ALA A 1 258 ? -3.475 -2.176 -18.511 1.00 88.19 258 ALA A N 1
ATOM 2017 C CA . ALA A 1 258 ? -3.577 -1.866 -19.939 1.00 88.19 258 ALA A CA 1
ATOM 2018 C C . ALA A 1 258 ? -2.361 -1.073 -20.458 1.00 88.19 258 ALA A C 1
ATOM 2020 O O . ALA A 1 258 ? -1.821 -1.392 -21.516 1.00 88.19 258 ALA A O 1
ATOM 2021 N N . LEU A 1 259 ? -1.874 -0.087 -19.695 1.00 84.50 259 LEU A N 1
ATOM 2022 C CA . LEU A 1 259 ? -0.646 0.652 -20.025 1.00 84.50 259 LEU A CA 1
ATOM 2023 C C . LEU A 1 259 ? 0.591 -0.259 -20.031 1.00 84.50 259 LEU A C 1
ATOM 2025 O O . LEU A 1 259 ? 1.490 -0.072 -20.849 1.00 84.50 259 LEU A O 1
ATOM 2029 N N . GLY A 1 260 ? 0.614 -1.271 -19.161 1.00 85.25 260 GLY A N 1
ATOM 2030 C CA . GLY A 1 260 ? 1.642 -2.310 -19.145 1.00 85.25 2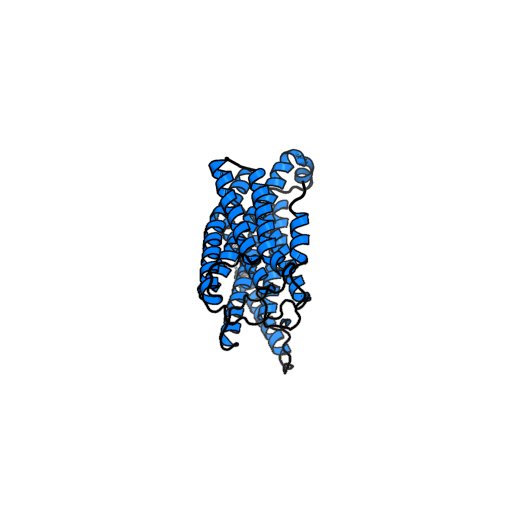60 GLY A CA 1
ATOM 2031 C C . GLY A 1 260 ? 1.664 -3.124 -20.437 1.00 85.25 260 GLY A C 1
ATOM 2032 O O . GLY A 1 260 ? 2.738 -3.351 -20.983 1.00 85.25 260 GLY A O 1
ATOM 2033 N N . ALA A 1 261 ? 0.494 -3.481 -20.976 1.00 87.38 261 ALA A N 1
ATOM 2034 C CA . ALA A 1 261 ? 0.385 -4.178 -22.259 1.00 87.38 261 ALA A CA 1
ATOM 2035 C C . ALA A 1 261 ? 0.858 -3.309 -23.441 1.00 87.38 261 ALA A C 1
ATOM 2037 O O . ALA A 1 261 ? 1.544 -3.801 -24.337 1.00 87.38 261 ALA A O 1
ATOM 2038 N N . ILE A 1 262 ? 0.545 -2.005 -23.439 1.00 82.94 262 ILE A N 1
ATOM 2039 C CA . ILE A 1 262 ? 1.052 -1.061 -24.456 1.00 82.94 262 ILE A CA 1
ATOM 2040 C C . ILE A 1 262 ? 2.579 -0.998 -24.401 1.00 82.94 262 ILE A C 1
ATOM 2042 O O . ILE A 1 262 ? 3.242 -1.127 -25.430 1.00 82.94 262 ILE A O 1
ATOM 2046 N N . TRP A 1 263 ? 3.142 -0.860 -23.199 1.00 82.94 263 TRP A N 1
ATOM 2047 C CA . TRP A 1 263 ? 4.589 -0.899 -23.023 1.00 82.94 263 TRP A CA 1
ATOM 2048 C C . TRP A 1 263 ? 5.189 -2.234 -23.483 1.00 82.94 263 TRP A C 1
ATOM 2050 O O . TRP A 1 263 ? 6.214 -2.226 -24.159 1.00 82.94 263 TRP A O 1
ATOM 2060 N N . ALA A 1 264 ? 4.555 -3.368 -23.168 1.00 82.19 264 ALA A N 1
ATOM 2061 C CA . ALA A 1 264 ? 5.021 -4.686 -23.593 1.00 82.19 264 ALA A CA 1
ATOM 2062 C C . ALA A 1 264 ? 5.118 -4.785 -25.124 1.00 82.19 264 ALA A C 1
ATOM 2064 O O . ALA A 1 264 ? 6.095 -5.322 -25.646 1.00 82.19 264 ALA A O 1
ATOM 2065 N N . TYR A 1 265 ? 4.176 -4.182 -25.856 1.00 85.50 265 TYR A N 1
ATOM 2066 C CA . TYR A 1 265 ? 4.244 -4.129 -27.314 1.00 85.50 265 TYR A CA 1
ATOM 2067 C C . TYR A 1 265 ? 5.441 -3.317 -27.817 1.00 85.50 265 TYR A C 1
ATOM 2069 O O . TYR A 1 265 ? 6.175 -3.792 -28.680 1.00 85.50 265 TYR A O 1
ATOM 2077 N N . GLU A 1 266 ? 5.695 -2.137 -27.247 1.00 79.06 266 GLU A N 1
ATOM 2078 C CA . GLU A 1 266 ? 6.864 -1.320 -27.613 1.00 79.06 266 GLU A CA 1
ATOM 2079 C C . GLU A 1 266 ? 8.195 -2.012 -27.284 1.00 79.06 266 GLU A C 1
ATOM 2081 O O . GLU A 1 266 ? 9.197 -1.825 -27.972 1.00 79.06 266 GLU A O 1
ATOM 2086 N N . ALA A 1 267 ? 8.204 -2.811 -26.224 1.00 75.69 267 ALA A N 1
ATOM 2087 C CA . ALA A 1 267 ? 9.394 -3.438 -25.681 1.00 75.69 267 ALA A CA 1
ATOM 2088 C C . ALA A 1 267 ? 9.734 -4.800 -26.315 1.00 75.69 267 ALA A C 1
ATOM 2090 O O . ALA A 1 267 ? 10.908 -5.105 -26.522 1.00 75.69 267 ALA A O 1
ATOM 2091 N N . TRP A 1 268 ? 8.719 -5.616 -26.614 1.00 79.94 268 TRP A N 1
ATOM 2092 C CA . TRP A 1 268 ? 8.852 -7.026 -27.010 1.00 79.94 268 TRP A CA 1
ATOM 2093 C C . TRP A 1 268 ? 8.144 -7.338 -28.338 1.00 79.94 268 TRP A C 1
ATOM 2095 O O . TRP A 1 268 ? 8.188 -8.477 -28.796 1.00 79.94 268 TRP A O 1
ATOM 2105 N N . GLY A 1 269 ? 7.449 -6.367 -28.945 1.00 85.62 269 GLY A N 1
ATOM 2106 C CA . GLY A 1 269 ? 6.674 -6.547 -30.179 1.00 85.62 269 GLY A CA 1
ATOM 2107 C C . GLY A 1 269 ? 5.323 -7.252 -29.997 1.00 85.62 269 GLY A C 1
ATOM 2108 O O . GLY A 1 269 ? 4.686 -7.614 -30.984 1.00 85.62 269 GLY A O 1
ATOM 2109 N N . ARG A 1 270 ? 4.871 -7.472 -28.754 1.00 86.44 270 ARG A N 1
ATOM 2110 C CA . ARG A 1 270 ? 3.598 -8.139 -28.424 1.00 86.44 270 ARG A CA 1
ATOM 2111 C C . ARG A 1 270 ? 2.946 -7.531 -27.183 1.00 86.44 270 ARG A C 1
ATOM 2113 O O . ARG A 1 270 ? 3.641 -7.196 -26.235 1.00 86.44 270 ARG A O 1
ATOM 2120 N N . TYR A 1 271 ? 1.617 -7.435 -27.173 1.00 86.62 271 TYR A N 1
ATOM 2121 C CA . TYR A 1 271 ? 0.866 -6.872 -26.039 1.00 86.62 271 TYR A CA 1
ATOM 2122 C C . TYR A 1 271 ? 0.795 -7.798 -24.819 1.00 86.62 271 TYR A C 1
ATOM 2124 O O . TYR A 1 271 ? 0.595 -7.319 -23.706 1.00 86.62 271 TYR A O 1
ATOM 2132 N N . TRP A 1 272 ? 0.883 -9.112 -25.038 1.00 89.94 272 TRP A N 1
ATOM 2133 C CA . TRP A 1 272 ? 0.720 -10.122 -23.997 1.00 89.94 272 TRP A CA 1
ATOM 2134 C C . TRP A 1 272 ? 1.443 -11.415 -24.377 1.00 89.94 272 TRP A C 1
ATOM 2136 O O . TRP A 1 272 ? 1.547 -11.785 -25.550 1.00 89.94 272 TRP A O 1
ATOM 2146 N N . ALA A 1 273 ? 1.932 -12.098 -23.361 1.00 87.38 273 ALA A N 1
ATOM 2147 C CA . ALA A 1 273 ? 2.829 -13.232 -23.380 1.00 87.38 273 ALA A CA 1
ATOM 2148 C C . ALA A 1 273 ? 2.361 -14.413 -2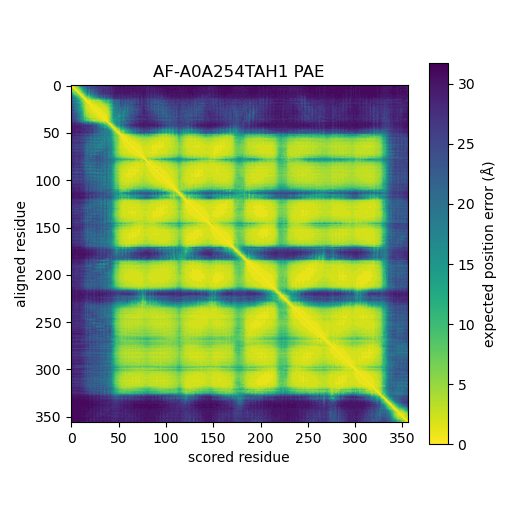2.526 1.00 87.38 273 ALA A C 1
ATOM 2150 O O . ALA A 1 273 ? 2.927 -15.495 -22.687 1.00 87.38 273 ALA A O 1
ATOM 2151 N N . TRP A 1 274 ? 1.381 -14.215 -21.636 1.00 88.00 274 TRP A N 1
ATOM 2152 C CA . TRP A 1 274 ? 0.978 -15.204 -20.626 1.00 88.00 274 TRP A CA 1
ATOM 2153 C C . TRP A 1 274 ? 2.128 -15.635 -19.708 1.00 88.00 274 TRP A C 1
ATOM 2155 O O . TRP A 1 274 ? 2.107 -16.729 -19.144 1.00 88.00 274 TRP A O 1
ATOM 2165 N N . ASP A 1 275 ? 3.141 -14.785 -19.529 1.00 85.50 275 ASP A N 1
ATOM 2166 C CA . ASP A 1 275 ? 4.177 -15.071 -18.544 1.00 85.50 275 ASP A CA 1
ATOM 2167 C C . ASP A 1 275 ? 3.594 -14.980 -17.120 1.00 85.50 275 ASP A C 1
ATOM 2169 O O . ASP A 1 275 ? 2.501 -14.428 -16.924 1.00 85.50 275 ASP A O 1
ATOM 2173 N N . PRO A 1 276 ? 4.281 -15.524 -16.100 1.00 86.44 276 PRO A N 1
ATOM 2174 C CA . PRO A 1 276 ? 3.779 -15.480 -14.735 1.00 86.44 276 PRO A CA 1
ATOM 2175 C C . PRO A 1 276 ? 3.390 -14.063 -14.287 1.00 86.44 276 PRO A C 1
ATOM 2177 O O . PRO A 1 276 ? 2.322 -13.876 -13.710 1.00 86.44 276 PRO A O 1
ATOM 2180 N N . LYS A 1 277 ? 4.181 -13.031 -14.592 1.00 82.38 277 LYS A N 1
ATOM 2181 C CA . LYS A 1 277 ? 3.907 -11.676 -14.093 1.00 82.38 277 LYS A CA 1
ATOM 2182 C C . LYS A 1 277 ? 2.634 -11.096 -14.702 1.00 82.38 277 LYS A C 1
ATOM 2184 O O . LYS A 1 277 ? 1.801 -10.552 -13.980 1.00 82.38 277 LYS A O 1
ATOM 2189 N N . GLU A 1 278 ? 2.471 -11.260 -16.008 1.00 89.81 278 GLU A N 1
ATOM 2190 C CA . GLU A 1 278 ? 1.260 -10.879 -16.728 1.00 89.81 278 GLU A CA 1
ATOM 2191 C C . GLU A 1 278 ? 0.032 -11.664 -16.242 1.00 89.81 278 GLU A C 1
ATOM 2193 O O . GLU A 1 278 ? -0.993 -11.078 -15.889 1.00 89.81 278 GLU A O 1
ATOM 2198 N N . THR A 1 279 ? 0.145 -12.988 -16.125 1.00 91.94 279 THR A N 1
ATOM 2199 C CA . THR A 1 279 ? -0.959 -13.863 -15.697 1.00 91.94 279 THR A CA 1
ATOM 2200 C C . THR A 1 279 ? -1.452 -13.512 -14.294 1.00 91.94 279 THR A C 1
ATOM 2202 O O . THR A 1 279 ? -2.658 -13.410 -14.060 1.00 91.94 279 THR A O 1
ATOM 2205 N N . TRP A 1 280 ? -0.536 -13.263 -13.355 1.00 93.50 280 TRP A N 1
ATOM 2206 C CA . TRP A 1 280 ? -0.898 -12.867 -11.995 1.00 93.50 280 TRP A CA 1
ATOM 2207 C C . TRP A 1 280 ? -1.456 -11.439 -11.933 1.00 93.50 280 TRP A C 1
ATOM 2209 O O . TRP A 1 280 ? -2.396 -11.200 -11.175 1.00 93.50 280 TRP A O 1
ATOM 2219 N N . ALA A 1 281 ? -0.980 -10.510 -12.769 1.00 91.19 281 ALA A N 1
ATOM 2220 C CA . ALA A 1 281 ? -1.569 -9.173 -12.872 1.00 91.19 281 ALA A CA 1
ATOM 2221 C C . ALA A 1 281 ? -3.011 -9.216 -13.415 1.00 91.19 281 ALA A C 1
ATOM 2223 O O . ALA A 1 281 ? -3.891 -8.497 -12.923 1.00 91.19 281 ALA A O 1
ATOM 2224 N N . LEU A 1 282 ? -3.285 -10.102 -14.380 1.00 93.69 282 LEU A N 1
ATOM 2225 C CA . LEU A 1 282 ? -4.642 -10.377 -14.851 1.00 93.69 282 LEU A CA 1
ATOM 2226 C C . LEU A 1 282 ? -5.496 -10.998 -13.740 1.00 93.69 282 LEU A C 1
ATOM 2228 O O . LEU A 1 282 ? -6.624 -10.559 -13.533 1.00 93.69 282 LEU A O 1
ATOM 2232 N N . LEU A 1 283 ? -4.968 -11.960 -12.978 1.00 96.12 283 LEU A N 1
ATOM 2233 C CA . LEU A 1 283 ? -5.699 -12.565 -11.862 1.00 96.12 283 LEU A CA 1
ATOM 2234 C C . LEU A 1 283 ? -6.064 -11.533 -10.783 1.00 96.12 283 LEU A C 1
ATOM 2236 O O . LEU A 1 283 ? -7.209 -11.506 -10.336 1.00 96.12 283 LEU A O 1
ATOM 2240 N N . VAL A 1 284 ? -5.138 -10.643 -10.406 1.00 96.94 284 VAL A N 1
ATOM 2241 C CA . VAL A 1 284 ? -5.431 -9.519 -9.496 1.00 96.94 284 VAL A CA 1
ATOM 2242 C C . VAL A 1 284 ? -6.561 -8.660 -10.068 1.00 96.94 284 VAL A C 1
ATOM 2244 O O . VAL A 1 284 ? -7.524 -8.354 -9.361 1.00 96.94 284 VAL A O 1
ATOM 2247 N N . SER A 1 285 ? -6.489 -8.326 -11.360 1.00 95.88 285 SER A N 1
ATOM 2248 C CA . SER A 1 285 ? -7.536 -7.555 -12.040 1.00 95.88 285 SER A CA 1
ATOM 2249 C C . SER A 1 285 ? -8.892 -8.261 -11.971 1.00 95.88 285 SER A C 1
ATOM 2251 O O . SER A 1 285 ? -9.892 -7.636 -11.626 1.00 95.88 285 SER A O 1
ATOM 2253 N N . LEU A 1 286 ? -8.940 -9.569 -12.227 1.00 96.56 286 LEU A N 1
ATOM 2254 C CA . LEU A 1 286 ? -10.169 -10.361 -12.177 1.00 96.56 286 LEU 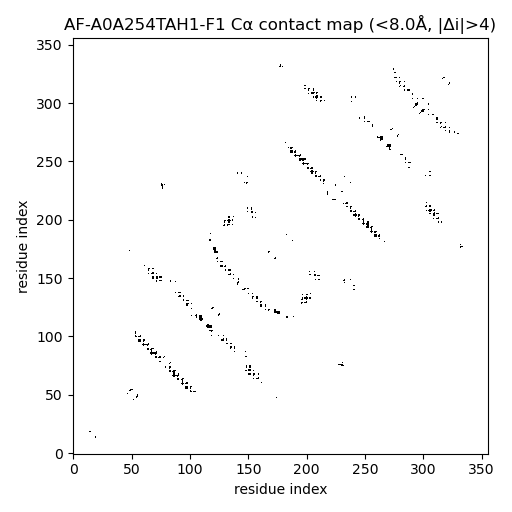A CA 1
ATOM 2255 C C . LEU A 1 286 ? -10.738 -10.478 -10.760 1.00 96.56 286 LEU A C 1
ATOM 2257 O O . LEU A 1 286 ? -11.953 -10.405 -10.596 1.00 96.56 286 LEU A O 1
ATOM 2261 N N . ILE A 1 287 ? -9.901 -10.601 -9.728 1.00 97.62 287 ILE A N 1
ATOM 2262 C CA . ILE A 1 287 ? -10.366 -10.645 -8.334 1.00 97.62 287 ILE A CA 1
ATOM 2263 C C . ILE A 1 287 ? -11.038 -9.323 -7.947 1.00 97.62 287 ILE A C 1
ATOM 2265 O O . ILE A 1 287 ? -12.120 -9.332 -7.352 1.00 97.62 287 ILE A O 1
ATOM 2269 N N . TYR A 1 288 ? -10.440 -8.182 -8.296 1.00 96.94 288 TYR A N 1
ATOM 2270 C CA . TYR A 1 288 ? -11.011 -6.873 -7.966 1.00 96.94 288 TYR A CA 1
ATOM 2271 C C . TYR A 1 288 ? -12.148 -6.447 -8.908 1.00 96.94 288 TYR A C 1
ATOM 2273 O O . TYR A 1 288 ? -13.063 -5.757 -8.464 1.00 96.94 288 TYR A O 1
ATOM 2281 N N . ALA A 1 289 ? -12.192 -6.931 -10.150 1.00 96.56 289 ALA A N 1
ATOM 2282 C CA . ALA A 1 289 ? -13.398 -6.863 -10.976 1.00 96.56 289 ALA A CA 1
ATOM 2283 C C . ALA A 1 289 ? -14.531 -7.703 -10.354 1.00 96.56 289 ALA A C 1
ATOM 2285 O O . ALA A 1 289 ? -15.662 -7.238 -10.200 1.00 96.56 289 ALA A O 1
ATOM 2286 N N . GLY A 1 290 ? -14.199 -8.919 -9.912 1.00 96.44 290 GLY A N 1
ATOM 2287 C CA . GLY A 1 290 ? -15.089 -9.832 -9.203 1.00 96.44 290 GLY A CA 1
ATOM 2288 C C . GLY A 1 290 ? -15.641 -9.226 -7.915 1.00 96.44 290 GLY A C 1
ATOM 2289 O O . GLY A 1 290 ? -16.813 -9.424 -7.610 1.00 96.44 290 GLY A O 1
ATOM 2290 N N . TYR A 1 291 ? -14.861 -8.401 -7.207 1.00 96.31 291 TYR A N 1
ATOM 2291 C CA . TYR A 1 291 ? -15.348 -7.648 -6.047 1.00 96.31 291 TYR A CA 1
ATOM 2292 C C . TYR A 1 291 ? -16.609 -6.838 -6.393 1.00 96.31 291 TYR A C 1
ATOM 2294 O O . TYR A 1 291 ? -17.589 -6.885 -5.648 1.00 96.31 291 TYR A O 1
ATOM 2302 N N . PHE A 1 292 ? -16.626 -6.133 -7.530 1.00 95.00 292 PHE A N 1
ATOM 2303 C CA . PHE A 1 292 ? -17.796 -5.365 -7.971 1.00 95.00 292 PHE A CA 1
ATOM 2304 C C . PHE A 1 292 ? -18.956 -6.252 -8.385 1.00 95.00 292 PHE A C 1
ATOM 2306 O O . PHE A 1 292 ? -20.095 -5.968 -8.014 1.00 95.00 292 PHE A O 1
ATOM 2313 N N . PHE A 1 293 ? -18.663 -7.336 -9.100 1.00 95.75 293 PHE A N 1
ATOM 2314 C CA . PHE A 1 293 ? -19.669 -8.318 -9.480 1.00 95.75 293 PHE A CA 1
ATOM 2315 C C . PHE A 1 293 ? -20.378 -8.879 -8.240 1.00 95.75 293 PHE A C 1
ATOM 2317 O O . PHE A 1 293 ? -21.589 -8.727 -8.095 1.00 95.75 293 PHE A O 1
ATOM 2324 N N . PHE A 1 294 ? -19.636 -9.418 -7.271 1.00 95.25 294 PHE A N 1
ATOM 2325 C CA . PHE A 1 294 ? -20.230 -9.987 -6.063 1.00 95.25 294 PHE A CA 1
ATOM 2326 C C . PHE A 1 294 ? -20.911 -8.936 -5.182 1.00 95.25 294 PHE A C 1
ATOM 2328 O O . PHE A 1 294 ? -21.945 -9.222 -4.574 1.00 95.25 294 PHE A O 1
ATOM 2335 N N . HIS A 1 295 ? -20.379 -7.713 -5.122 1.00 93.94 295 HIS A N 1
ATOM 2336 C CA . HIS A 1 295 ? -20.981 -6.645 -4.332 1.00 93.94 295 HIS A CA 1
ATOM 2337 C C . HIS A 1 295 ? -22.316 -6.154 -4.909 1.00 93.94 295 HIS A C 1
ATOM 2339 O O . HIS A 1 295 ? -23.289 -6.030 -4.164 1.00 93.94 295 HIS A O 1
ATOM 2345 N N . TYR A 1 296 ? -22.371 -5.874 -6.215 1.00 93.81 296 TYR A N 1
ATOM 2346 C CA . TYR A 1 296 ? -23.541 -5.262 -6.851 1.00 93.81 296 TYR A CA 1
ATOM 2347 C C . TYR A 1 296 ? -24.541 -6.275 -7.406 1.00 93.81 296 TYR A C 1
ATOM 2349 O O . TYR A 1 296 ? -25.740 -6.030 -7.320 1.00 93.81 296 TYR A O 1
ATOM 2357 N N . VAL A 1 297 ? -24.077 -7.410 -7.936 1.00 95.12 297 VAL A N 1
ATOM 2358 C CA . VAL A 1 297 ? -24.944 -8.437 -8.535 1.00 95.12 297 VAL A CA 1
ATOM 2359 C C . VAL A 1 297 ? -25.415 -9.425 -7.474 1.00 95.12 297 VAL A C 1
ATOM 2361 O O . VAL A 1 297 ? -26.611 -9.643 -7.313 1.00 95.12 297 VAL A O 1
ATOM 2364 N N . ASN A 1 298 ? -24.490 -10.000 -6.698 1.00 93.38 298 ASN A N 1
ATOM 2365 C CA . ASN A 1 298 ? -24.835 -10.995 -5.674 1.00 93.38 298 ASN A CA 1
ATOM 2366 C C . ASN A 1 298 ? -25.190 -10.380 -4.311 1.00 93.38 298 ASN A C 1
ATOM 2368 O O . ASN A 1 298 ? -25.556 -11.109 -3.387 1.00 93.38 298 ASN A O 1
ATOM 2372 N N . GLY A 1 299 ? -25.047 -9.061 -4.152 1.00 92.06 299 GLY A N 1
ATOM 2373 C CA . GLY A 1 299 ? -25.366 -8.354 -2.912 1.00 92.06 299 GLY A CA 1
ATOM 2374 C C . GLY A 1 299 ? -24.463 -8.716 -1.728 1.00 92.06 299 GLY A C 1
ATOM 2375 O O . GLY A 1 299 ? -24.882 -8.570 -0.576 1.00 92.06 299 GLY A O 1
ATOM 2376 N N . TRP A 1 300 ? -23.245 -9.214 -1.970 1.00 94.19 300 TRP A N 1
ATOM 2377 C CA . TRP A 1 300 ? -22.328 -9.600 -0.900 1.00 94.19 300 TRP A CA 1
ATOM 2378 C C . TRP A 1 300 ? -21.872 -8.381 -0.089 1.00 94.19 300 TRP A C 1
ATOM 2380 O O . TRP A 1 300 ? -21.476 -7.338 -0.619 1.00 94.19 300 TRP A O 1
ATOM 2390 N N . LYS A 1 301 ? -21.931 -8.527 1.238 1.00 90.38 301 LYS A N 1
ATOM 2391 C CA . LYS A 1 301 ? -21.615 -7.490 2.228 1.00 90.38 301 LYS A CA 1
ATOM 2392 C C . LYS A 1 301 ? -20.891 -8.088 3.430 1.00 90.38 301 LYS A C 1
ATOM 2394 O O . LYS A 1 301 ? -20.844 -9.310 3.602 1.00 90.38 301 LYS A O 1
ATOM 2399 N N . GLY A 1 302 ? -20.329 -7.220 4.262 1.00 89.75 302 GLY A N 1
ATOM 2400 C CA . GLY A 1 302 ? -19.739 -7.607 5.540 1.00 89.75 302 GLY A CA 1
ATOM 2401 C C . GLY A 1 302 ? -18.626 -8.671 5.444 1.00 89.75 302 GLY A C 1
ATOM 2402 O O . GLY A 1 302 ? -17.674 -8.462 4.686 1.00 89.75 302 GLY A O 1
ATOM 2403 N N . PRO A 1 303 ? -18.702 -9.806 6.183 1.00 91.94 303 PRO A N 1
ATOM 2404 C CA . PRO A 1 303 ? -17.586 -10.753 6.313 1.00 91.94 303 PRO A CA 1
ATOM 2405 C C . PRO A 1 303 ? -17.101 -11.358 4.992 1.00 91.94 303 PRO A C 1
ATOM 2407 O O . PRO A 1 303 ? -15.904 -11.576 4.827 1.00 91.94 303 PRO A O 1
ATOM 2410 N N . ARG A 1 304 ? -18.011 -11.610 4.038 1.00 94.75 304 ARG A N 1
ATOM 2411 C CA . ARG A 1 304 ? -17.651 -12.185 2.729 1.00 94.75 304 ARG A CA 1
ATOM 2412 C C . ARG A 1 304 ? -16.754 -11.236 1.939 1.00 94.75 304 ARG A C 1
ATOM 2414 O O . ARG A 1 304 ? -15.715 -11.646 1.439 1.00 94.75 304 ARG A O 1
ATOM 2421 N N . MET A 1 305 ? -17.117 -9.952 1.904 1.00 95.94 305 MET A N 1
ATOM 2422 C CA . MET A 1 305 ? -16.325 -8.926 1.218 1.00 95.94 305 MET A CA 1
ATOM 2423 C C . MET A 1 305 ? -15.012 -8.628 1.947 1.00 95.94 305 MET A C 1
ATOM 2425 O O . MET A 1 305 ? -14.021 -8.288 1.305 1.00 95.94 305 MET A O 1
ATOM 2429 N N . ALA A 1 306 ? -14.989 -8.774 3.275 1.00 95.81 306 ALA A N 1
ATOM 2430 C CA . ALA A 1 306 ? -13.766 -8.651 4.060 1.00 95.81 306 ALA A CA 1
ATOM 2431 C C . ALA A 1 306 ? -12.747 -9.741 3.694 1.00 95.81 306 ALA A C 1
ATOM 2433 O O . ALA A 1 306 ? -11.603 -9.416 3.381 1.00 95.81 306 ALA A O 1
ATOM 2434 N N . TRP A 1 307 ? -13.171 -11.009 3.654 1.00 96.56 307 TRP A N 1
ATOM 2435 C CA . TRP A 1 307 ? -12.316 -12.110 3.201 1.00 96.56 307 TRP A CA 1
ATOM 2436 C C . TRP A 1 307 ? -11.894 -11.965 1.741 1.00 96.56 307 TRP A C 1
ATOM 2438 O O . TRP A 1 307 ? -10.723 -12.170 1.438 1.00 96.56 307 TRP A O 1
ATOM 2448 N N . TRP A 1 308 ? -12.804 -11.540 0.858 1.00 97.75 308 TRP A N 1
ATOM 2449 C CA . TRP A 1 308 ? -12.485 -11.298 -0.551 1.00 97.75 308 TRP A CA 1
ATOM 2450 C C . TRP A 1 308 ? -11.321 -10.315 -0.722 1.00 97.75 308 TRP A C 1
ATOM 2452 O O . TRP A 1 308 ? -10.398 -10.571 -1.488 1.00 97.75 308 TRP A O 1
ATOM 2462 N N . ASN A 1 309 ? -11.320 -9.216 0.039 1.00 97.75 309 ASN A N 1
ATOM 2463 C CA . ASN A 1 309 ? -10.240 -8.231 -0.011 1.00 97.75 309 ASN A CA 1
ATOM 2464 C C . ASN A 1 309 ? -8.927 -8.729 0.595 1.00 97.75 309 ASN A C 1
ATOM 2466 O O . ASN A 1 309 ? -7.868 -8.368 0.090 1.00 97.75 309 ASN A O 1
ATOM 2470 N N . ILE A 1 310 ? -8.977 -9.549 1.650 1.00 98.00 310 ILE A N 1
ATOM 2471 C CA . ILE A 1 310 ? -7.774 -10.172 2.223 1.00 98.00 310 ILE A CA 1
ATOM 2472 C C . ILE A 1 310 ? -7.140 -11.124 1.203 1.00 98.00 310 ILE A C 1
ATOM 2474 O O . ILE A 1 310 ? -5.939 -11.038 0.962 1.00 98.00 310 ILE A O 1
ATOM 2478 N N . VAL A 1 311 ? -7.945 -11.982 0.568 1.00 97.88 311 VAL A N 1
ATOM 2479 C CA . VAL A 1 311 ? -7.474 -12.901 -0.479 1.00 97.88 311 VAL A CA 1
ATOM 2480 C C . VAL A 1 311 ? -6.949 -12.117 -1.681 1.00 97.88 311 VAL A C 1
ATOM 2482 O O . VAL A 1 311 ? -5.838 -12.378 -2.128 1.00 97.88 311 VAL A O 1
ATOM 2485 N N . GLY A 1 312 ? -7.675 -11.099 -2.150 1.00 97.75 312 GLY A N 1
ATOM 2486 C CA . GLY A 1 312 ? -7.229 -10.257 -3.263 1.00 97.75 312 GLY A CA 1
ATOM 2487 C C . GLY A 1 312 ? -5.914 -9.531 -2.989 1.00 97.75 312 GLY A C 1
ATOM 2488 O O . GLY A 1 312 ? -5.053 -9.460 -3.869 1.00 97.75 312 GLY A O 1
ATOM 2489 N N . PHE A 1 313 ? -5.692 -9.068 -1.757 1.00 98.19 313 PHE A N 1
ATOM 2490 C CA . PHE A 1 313 ? -4.412 -8.473 -1.392 1.00 98.19 313 PHE A CA 1
ATOM 2491 C C . PHE A 1 313 ? -3.305 -9.523 -1.253 1.00 98.19 313 PHE A C 1
ATOM 2493 O O . PHE A 1 313 ? -2.190 -9.273 -1.698 1.00 98.19 313 PHE A O 1
ATOM 2500 N N . ALA A 1 314 ? -3.592 -10.721 -0.736 1.00 97.31 314 ALA A N 1
ATOM 2501 C CA . ALA A 1 314 ? -2.624 -11.820 -0.732 1.00 97.31 314 ALA A CA 1
ATOM 2502 C C . ALA A 1 314 ? -2.190 -12.197 -2.162 1.00 97.31 314 ALA A C 1
ATOM 2504 O O . ALA A 1 314 ? -0.998 -12.345 -2.428 1.00 97.31 314 ALA A O 1
ATOM 2505 N N . THR A 1 315 ? -3.132 -12.253 -3.109 1.00 96.94 315 THR A N 1
ATOM 2506 C CA . THR A 1 315 ? -2.836 -12.437 -4.537 1.00 96.94 315 THR A CA 1
ATOM 2507 C C . THR A 1 315 ? -2.025 -11.275 -5.109 1.00 96.94 315 THR A C 1
ATOM 2509 O O . THR A 1 315 ? -1.112 -11.494 -5.899 1.00 96.94 315 THR A O 1
ATOM 2512 N N . THR A 1 316 ? -2.297 -10.045 -4.672 1.00 96.50 316 THR A N 1
ATOM 2513 C CA . THR A 1 316 ? -1.522 -8.855 -5.056 1.00 96.50 316 THR A CA 1
ATOM 2514 C C . THR A 1 316 ? -0.072 -8.934 -4.567 1.00 96.50 316 THR A C 1
ATOM 2516 O O . THR A 1 316 ? 0.853 -8.702 -5.343 1.00 96.50 316 THR A O 1
ATOM 2519 N N . VAL A 1 317 ? 0.147 -9.319 -3.306 1.00 93.69 317 VAL A N 1
ATOM 2520 C CA . VAL A 1 317 ? 1.487 -9.534 -2.733 1.00 93.69 317 VAL A CA 1
ATOM 2521 C C . VAL A 1 317 ? 2.217 -10.648 -3.479 1.00 93.69 317 VAL A C 1
ATOM 2523 O O . VAL A 1 317 ? 3.397 -10.505 -3.796 1.00 93.69 317 VAL A O 1
ATOM 2526 N N . PHE A 1 318 ? 1.516 -11.730 -3.823 1.00 91.38 318 PHE A N 1
ATOM 2527 C CA . PHE A 1 318 ? 2.085 -12.806 -4.625 1.00 91.38 318 PHE A CA 1
ATOM 2528 C C . PHE A 1 318 ? 2.465 -12.335 -6.038 1.00 91.38 318 PHE A C 1
ATOM 2530 O O . PHE A 1 318 ? 3.566 -12.618 -6.498 1.00 91.38 318 PHE A O 1
ATOM 2537 N N . CYS A 1 319 ? 1.607 -11.563 -6.708 1.00 90.56 319 CYS A N 1
ATOM 2538 C CA . CYS A 1 319 ? 1.906 -10.979 -8.016 1.00 90.56 319 CYS A CA 1
ATOM 2539 C C . CYS A 1 319 ? 3.138 -10.060 -7.972 1.00 90.56 319 CYS A C 1
ATOM 2541 O O . CYS A 1 319 ? 3.947 -10.061 -8.899 1.00 90.56 319 CYS A O 1
ATOM 2543 N N . PHE A 1 320 ? 3.277 -9.265 -6.907 1.00 85.44 320 PHE A N 1
ATOM 2544 C CA . PHE A 1 320 ? 4.366 -8.302 -6.760 1.00 85.44 320 PHE A CA 1
ATOM 2545 C C . PHE A 1 320 ? 5.698 -8.959 -6.359 1.00 85.44 320 PHE A C 1
ATOM 2547 O O . PHE A 1 320 ? 6.718 -8.708 -6.999 1.00 85.44 320 PHE A O 1
ATOM 2554 N N . VAL A 1 321 ? 5.695 -9.793 -5.315 1.00 82.56 321 VAL A N 1
ATOM 2555 C CA . VAL A 1 321 ? 6.907 -10.399 -4.733 1.00 82.56 321 VAL A CA 1
ATOM 2556 C C . VAL A 1 321 ? 7.034 -11.875 -5.108 1.00 82.56 321 VAL A C 1
ATOM 2558 O O . VAL A 1 321 ? 8.092 -12.311 -5.557 1.00 82.56 321 VAL A O 1
ATOM 2561 N N . GLY A 1 322 ? 5.956 -12.644 -4.947 1.00 77.62 322 GLY A N 1
ATOM 2562 C CA . GLY A 1 322 ? 5.954 -14.105 -5.093 1.00 77.62 322 GLY A CA 1
ATOM 2563 C C . GLY A 1 322 ? 6.385 -14.592 -6.476 1.00 77.62 322 GLY A C 1
ATOM 2564 O O . GLY A 1 322 ? 7.221 -15.488 -6.571 1.00 77.62 322 GLY A O 1
ATOM 2565 N N . VAL A 1 323 ? 5.901 -13.956 -7.546 1.00 77.12 323 VAL A N 1
ATOM 2566 C CA . VAL A 1 323 ? 6.286 -14.303 -8.925 1.00 77.12 323 VAL A CA 1
ATOM 2567 C C . VAL A 1 323 ? 7.794 -14.176 -9.136 1.00 77.12 323 VAL A C 1
ATOM 2569 O O . VAL A 1 323 ? 8.391 -15.040 -9.770 1.00 77.12 323 VAL A O 1
ATOM 2572 N N . ARG A 1 324 ? 8.427 -13.140 -8.573 1.00 72.50 324 ARG A N 1
ATOM 2573 C CA . ARG A 1 324 ? 9.874 -12.927 -8.711 1.00 72.50 324 ARG A CA 1
ATOM 2574 C C . ARG A 1 324 ? 10.689 -13.969 -7.943 1.00 72.50 324 ARG A C 1
ATOM 2576 O O . ARG A 1 324 ? 11.743 -14.372 -8.415 1.00 72.50 324 ARG A O 1
ATOM 2583 N N . VAL A 1 325 ? 10.203 -14.394 -6.777 1.00 71.50 325 VAL A N 1
ATOM 2584 C CA . VAL A 1 325 ? 10.876 -15.402 -5.942 1.00 71.50 325 VAL A CA 1
ATOM 2585 C C . VAL A 1 325 ? 10.755 -16.804 -6.548 1.00 71.50 325 VAL A C 1
ATOM 2587 O O . VAL A 1 325 ? 11.712 -17.568 -6.501 1.00 71.50 325 VAL A O 1
ATOM 2590 N N . LEU A 1 326 ? 9.597 -17.143 -7.124 1.00 70.69 326 LEU A N 1
ATOM 2591 C CA . LEU A 1 326 ? 9.318 -18.485 -7.649 1.00 70.69 326 LEU A CA 1
ATOM 2592 C C . LEU A 1 326 ? 9.717 -18.678 -9.118 1.00 70.69 326 LEU A C 1
ATOM 2594 O O . LEU A 1 326 ? 10.025 -19.800 -9.510 1.00 70.69 326 LEU A O 1
ATOM 2598 N N . TRP A 1 327 ? 9.753 -17.606 -9.918 1.00 65.44 327 TRP A N 1
ATOM 2599 C CA . TRP A 1 327 ? 10.219 -17.630 -11.311 1.00 65.44 327 TRP A CA 1
ATOM 2600 C C . TRP A 1 327 ? 11.317 -16.586 -11.573 1.00 65.44 327 TRP A C 1
ATOM 2602 O O . TRP A 1 327 ? 11.079 -15.587 -12.265 1.00 65.44 327 TRP A O 1
ATOM 2612 N N . PRO A 1 328 ? 12.547 -16.807 -11.075 1.00 56.28 328 PRO A N 1
ATOM 2613 C CA . PRO A 1 328 ? 13.693 -16.006 -11.483 1.00 56.28 328 PRO A CA 1
ATOM 2614 C C . PRO A 1 328 ? 14.008 -16.311 -12.960 1.00 56.28 328 PRO A C 1
ATOM 2616 O O . PRO A 1 328 ? 14.282 -17.461 -13.292 1.00 56.28 328 PRO A O 1
ATOM 2619 N N . GLY A 1 329 ? 13.975 -15.317 -13.860 1.00 50.81 329 GLY A N 1
ATOM 2620 C CA . GLY A 1 329 ? 14.657 -15.457 -15.162 1.00 50.81 329 GLY A CA 1
ATOM 2621 C C . GLY A 1 329 ? 13.912 -15.178 -16.476 1.00 50.81 329 GLY A C 1
ATOM 2622 O O . GLY A 1 329 ? 14.520 -15.402 -17.513 1.00 50.81 329 GLY A O 1
ATOM 2623 N N . VAL A 1 330 ? 12.677 -14.654 -16.515 1.00 47.62 330 VAL A N 1
ATOM 2624 C CA . VAL A 1 330 ? 12.049 -14.261 -17.815 1.00 47.62 330 VAL A CA 1
ATOM 2625 C C . VAL A 1 330 ? 12.186 -12.761 -18.126 1.00 47.62 330 VAL A C 1
ATOM 2627 O O . VAL A 1 330 ? 12.151 -12.360 -19.283 1.00 47.62 330 VAL A O 1
ATOM 2630 N N . HIS A 1 331 ? 12.416 -11.930 -17.101 1.00 43.00 331 HIS A N 1
ATOM 2631 C CA . HIS A 1 331 ? 12.563 -10.467 -17.225 1.00 43.00 331 HIS A CA 1
ATOM 2632 C C . HIS A 1 331 ? 13.954 -9.945 -16.812 1.00 43.00 331 HIS A C 1
ATOM 2634 O O . HIS A 1 331 ? 14.183 -8.738 -16.842 1.00 43.00 331 HIS A O 1
ATOM 2640 N N . GLU A 1 332 ? 14.882 -10.832 -16.424 1.00 48.94 332 GLU A N 1
ATOM 2641 C CA . GLU A 1 332 ? 16.223 -10.469 -15.916 1.00 48.94 332 GLU A CA 1
ATOM 2642 C C . GLU A 1 332 ? 17.395 -10.861 -16.851 1.00 48.94 332 GLU A C 1
ATOM 2644 O O . GLU A 1 332 ? 18.552 -10.594 -16.529 1.00 48.94 332 GLU A O 1
ATOM 2649 N N . THR A 1 333 ? 17.160 -11.447 -18.029 1.00 40.88 333 THR A N 1
ATOM 2650 C CA . THR A 1 333 ? 18.251 -12.049 -18.819 1.00 40.88 333 THR A CA 1
ATOM 2651 C C . THR A 1 333 ? 18.979 -11.084 -19.762 1.00 40.88 333 THR A C 1
ATOM 2653 O O . THR A 1 333 ? 18.495 -10.757 -20.845 1.00 40.88 333 THR A O 1
ATOM 2656 N N . VAL A 1 334 ? 20.222 -10.760 -19.398 1.00 27.75 334 VAL A N 1
ATOM 2657 C CA . VAL A 1 334 ? 21.391 -11.000 -20.271 1.00 27.75 334 VAL A CA 1
ATOM 2658 C C . VAL A 1 334 ? 21.780 -12.483 -20.086 1.00 27.75 334 VAL A C 1
ATOM 2660 O O . VAL A 1 334 ? 21.664 -12.982 -18.966 1.00 27.75 334 VAL A O 1
ATOM 2663 N N . PRO A 1 335 ? 22.164 -13.233 -21.138 1.00 30.53 335 PRO A N 1
ATOM 2664 C CA . PRO A 1 335 ? 22.247 -14.690 -21.072 1.00 30.53 335 PRO A CA 1
ATOM 2665 C C . PRO A 1 335 ? 23.495 -15.149 -20.314 1.00 30.53 335 PRO A C 1
ATOM 2667 O O . PRO A 1 335 ? 24.609 -14.768 -20.663 1.00 30.53 335 PRO A O 1
ATOM 2670 N N . MET A 1 336 ? 23.318 -16.037 -19.336 1.00 27.06 336 MET A N 1
ATOM 2671 C CA . MET A 1 336 ? 24.373 -16.959 -18.926 1.00 27.06 336 MET A CA 1
ATOM 2672 C C . MET A 1 336 ? 24.001 -18.343 -19.441 1.00 27.06 336 MET A C 1
ATOM 2674 O O . MET A 1 336 ? 22.937 -18.885 -19.149 1.00 27.06 336 MET A O 1
ATOM 2678 N N . VAL A 1 337 ? 24.888 -18.868 -20.278 1.00 38.28 337 VAL A N 1
ATOM 2679 C CA . VAL A 1 337 ? 24.868 -20.217 -20.829 1.00 38.28 337 VAL A CA 1
ATOM 2680 C C . VAL A 1 337 ? 24.756 -21.222 -19.684 1.00 38.28 337 VAL A C 1
ATOM 2682 O O . VAL A 1 337 ? 25.687 -21.397 -18.912 1.00 38.28 337 VAL A O 1
ATOM 2685 N N . THR A 1 338 ? 23.596 -21.850 -19.543 1.00 34.78 338 THR A N 1
ATOM 2686 C CA . THR A 1 338 ? 23.406 -23.310 -19.538 1.00 34.78 338 THR A CA 1
ATOM 2687 C C . THR A 1 338 ? 21.906 -23.578 -19.421 1.00 34.78 338 THR A C 1
ATOM 2689 O O . THR A 1 338 ? 21.271 -23.266 -18.418 1.00 34.78 338 THR A O 1
ATOM 2692 N N . GLN A 1 339 ? 21.315 -24.112 -20.492 1.00 34.97 339 GLN A N 1
ATOM 2693 C CA . GLN A 1 339 ? 19.968 -24.667 -20.439 1.00 34.97 339 GLN A CA 1
ATOM 2694 C C . GLN A 1 339 ? 19.957 -25.841 -19.459 1.00 34.97 339 GLN A C 1
ATOM 2696 O O . GLN A 1 339 ? 20.702 -26.801 -19.636 1.00 34.97 339 GLN A O 1
ATOM 2701 N N . VAL A 1 340 ? 19.074 -25.777 -18.467 1.00 36.12 340 VAL A N 1
ATOM 2702 C CA . VAL A 1 340 ? 18.486 -26.974 -17.866 1.00 36.12 340 VAL A CA 1
ATOM 2703 C C . VAL A 1 340 ? 17.027 -26.976 -18.303 1.00 36.12 340 VAL A C 1
ATOM 2705 O O . VAL A 1 340 ? 16.313 -25.993 -18.097 1.00 36.12 340 VAL A O 1
ATOM 2708 N N . ASP A 1 341 ? 16.628 -28.040 -18.993 1.00 33.91 341 ASP A N 1
ATOM 2709 C CA . ASP A 1 341 ? 15.358 -28.169 -19.704 1.00 33.91 341 ASP A CA 1
ATOM 2710 C C . ASP A 1 341 ? 14.138 -27.830 -18.833 1.00 33.91 341 ASP A C 1
ATOM 2712 O O . ASP A 1 341 ? 13.767 -28.537 -17.896 1.00 33.91 341 ASP A O 1
ATOM 2716 N N . GLY A 1 342 ? 13.469 -26.733 -19.192 1.00 41.25 342 GLY A N 1
ATOM 2717 C CA . GLY A 1 342 ? 12.288 -26.194 -18.519 1.00 41.25 342 GLY A CA 1
ATOM 2718 C C . GLY A 1 342 ? 10.982 -26.938 -18.805 1.00 41.25 342 GLY A C 1
ATOM 2719 O O . GLY A 1 342 ? 9.926 -26.323 -18.727 1.00 41.25 342 GLY A O 1
ATOM 2720 N N . SER A 1 343 ? 11.015 -28.224 -19.163 1.00 36.59 343 SER A N 1
ATOM 2721 C CA . SER A 1 343 ? 9.812 -29.035 -19.419 1.00 36.59 343 SER A CA 1
ATOM 2722 C C . SER A 1 343 ? 9.365 -29.866 -18.206 1.00 36.59 343 SER A C 1
ATOM 2724 O O . SER A 1 343 ? 8.199 -30.248 -18.126 1.00 36.59 343 SER A O 1
ATOM 2726 N N . ALA A 1 344 ? 10.244 -30.093 -17.223 1.00 36.03 344 ALA A N 1
ATOM 2727 C CA . ALA A 1 344 ? 9.959 -30.962 -16.076 1.00 36.03 344 ALA A CA 1
ATOM 2728 C C . ALA A 1 344 ? 9.286 -30.255 -14.878 1.00 36.03 344 ALA A C 1
ATOM 2730 O O . ALA A 1 344 ? 8.649 -30.909 -14.054 1.00 36.03 344 ALA A O 1
ATOM 2731 N N . THR A 1 345 ? 9.376 -28.926 -14.767 1.00 46.25 345 THR A N 1
ATOM 2732 C CA . THR A 1 345 ? 8.850 -28.173 -13.609 1.00 46.25 345 THR A CA 1
ATOM 2733 C C . THR A 1 345 ? 7.366 -27.806 -13.733 1.00 46.25 345 THR A C 1
ATOM 2735 O O . THR A 1 345 ? 6.675 -27.692 -12.720 1.00 46.25 345 THR A O 1
ATOM 2738 N N . TRP A 1 346 ? 6.831 -27.694 -14.953 1.00 39.72 346 TRP A N 1
ATOM 2739 C CA . TRP A 1 346 ? 5.430 -27.308 -15.181 1.00 39.72 346 TRP A CA 1
ATOM 2740 C C . TRP A 1 346 ? 4.427 -28.405 -14.815 1.00 39.72 346 TRP A C 1
ATOM 2742 O O . TRP A 1 346 ? 3.370 -28.110 -14.258 1.00 39.72 346 TRP A O 1
ATOM 2752 N N . LEU A 1 347 ? 4.773 -29.673 -15.060 1.00 34.22 347 LEU A N 1
ATOM 2753 C CA . LEU A 1 347 ? 3.921 -30.808 -14.692 1.00 34.22 347 LEU A CA 1
ATOM 2754 C C . LEU A 1 347 ? 3.833 -30.976 -13.167 1.00 34.22 347 LEU A C 1
ATOM 2756 O O . LEU A 1 347 ? 2.755 -31.248 -12.646 1.00 34.22 347 LEU A O 1
ATOM 2760 N N . ALA A 1 348 ? 4.922 -30.710 -12.438 1.00 33.44 348 ALA A N 1
ATOM 2761 C CA . ALA A 1 348 ? 4.925 -30.764 -10.977 1.00 33.44 348 ALA A CA 1
ATOM 2762 C C . ALA A 1 348 ? 4.081 -29.642 -10.338 1.00 33.44 348 ALA A C 1
ATOM 2764 O O . ALA A 1 348 ? 3.408 -29.875 -9.336 1.00 33.44 348 ALA A O 1
ATOM 2765 N N . ALA A 1 349 ? 4.059 -28.442 -10.932 1.00 33.91 349 ALA A N 1
ATOM 2766 C CA . ALA A 1 349 ? 3.277 -27.312 -10.424 1.00 33.91 349 ALA A CA 1
ATOM 2767 C C . ALA A 1 349 ? 1.764 -27.446 -10.695 1.00 33.91 349 ALA A C 1
ATOM 2769 O O . ALA A 1 349 ? 0.955 -27.030 -9.865 1.00 33.91 349 ALA A O 1
ATOM 2770 N N . MET A 1 350 ? 1.359 -28.065 -11.813 1.00 31.72 350 MET A N 1
ATOM 2771 C CA . MET A 1 350 ? -0.064 -28.319 -12.090 1.00 31.72 350 MET A CA 1
ATOM 2772 C C . MET A 1 350 ? -0.654 -29.450 -11.237 1.00 31.72 350 MET A C 1
ATOM 2774 O O . MET A 1 350 ? -1.843 -29.401 -10.919 1.00 31.72 350 MET A O 1
ATOM 2778 N N . MET A 1 351 ? 0.153 -30.423 -10.798 1.00 33.50 351 MET A N 1
ATOM 2779 C CA . MET A 1 351 ? -0.331 -31.521 -9.946 1.00 33.50 351 MET A CA 1
ATOM 2780 C C . MET A 1 351 ? -0.760 -31.073 -8.537 1.00 33.50 351 MET A C 1
ATOM 2782 O O . MET A 1 351 ? -1.534 -31.779 -7.900 1.00 33.50 351 MET A O 1
ATOM 2786 N N . PHE A 1 352 ? -0.346 -29.889 -8.065 1.00 35.25 352 PHE A N 1
ATOM 2787 C CA . PHE A 1 352 ? -0.768 -29.348 -6.762 1.00 35.25 352 PHE A CA 1
ATOM 2788 C C . PHE A 1 352 ? -2.050 -28.498 -6.800 1.00 35.25 352 PHE A C 1
ATOM 2790 O O . PHE A 1 352 ? -2.580 -28.164 -5.743 1.00 35.25 352 PHE A O 1
ATOM 2797 N N . LEU A 1 353 ? -2.568 -28.151 -7.984 1.00 33.78 353 LEU A N 1
ATOM 2798 C CA . LEU A 1 353 ? -3.751 -27.286 -8.142 1.00 33.78 353 LEU A CA 1
ATOM 2799 C C . LEU A 1 353 ? -4.986 -28.007 -8.699 1.00 33.78 353 LEU A C 1
ATOM 2801 O O . LEU A 1 353 ? -6.058 -27.410 -8.766 1.00 33.78 353 LEU A O 1
ATOM 2805 N N . VAL A 1 354 ? -4.864 -29.288 -9.057 1.00 31.58 354 VAL A N 1
ATOM 2806 C CA . VAL A 1 354 ? -5.987 -30.126 -9.499 1.00 31.58 354 VAL A CA 1
ATOM 2807 C C . VAL A 1 354 ? -5.879 -31.509 -8.860 1.00 31.58 354 VAL A C 1
ATOM 2809 O O . VAL A 1 354 ? -5.550 -32.489 -9.518 1.00 31.58 354 VAL A O 1
ATOM 2812 N N . MET A 1 355 ? -6.175 -31.595 -7.567 1.00 25.11 355 MET A N 1
ATOM 2813 C CA . MET A 1 355 ? -6.768 -32.798 -6.981 1.00 25.11 355 MET A CA 1
ATOM 2814 C C . MET A 1 355 ? -7.853 -32.366 -5.978 1.00 25.11 355 MET A C 1
ATOM 2816 O O . MET A 1 355 ? -7.669 -31.331 -5.334 1.00 25.11 355 MET A O 1
ATOM 2820 N N . PRO A 1 356 ? -9.000 -33.070 -5.923 1.00 35.66 356 PRO A N 1
ATOM 2821 C CA . PRO A 1 356 ? -10.108 -32.752 -5.020 1.00 35.66 356 PRO A CA 1
ATOM 2822 C C . PRO A 1 356 ? -9.749 -32.879 -3.538 1.00 35.66 356 PRO A C 1
ATOM 2824 O O . PRO A 1 356 ? -8.873 -33.712 -3.204 1.00 35.66 356 PRO A O 1
#

Foldseek 3Di:
DDDPPPPDDDPDDDDPVVVVVVVVVVVVVVVVVVVVVVPPPPDPDDDDPCNPPLVVLLVVLLVLLVVLLVLLLVCQQPVDPVSLVSSLVSLVVSLVSLVVSLVVQQVCQPPVDVNRAHSCQFLLNLLSLLLSLLSVVVSVVCVVLVFSNLCNLLSVVSNVSSVVSVVCVVVCSSPHFDDDVQRPDPLNVLLSNLQSNLLSLLSSLLSLLVLLVVVVCCVVVVVVCVVRNGDRDDSVSSQVSNVVSLVRRLVSLVVSLQSCLVSCCVRPVGSDDCQLLNVLSVVLNVLSVVLCCCCPVVVDGGNVSSVSSNVSSVSSCCSSPVSCVPDPDPPRDPDDDDDDDPPPVVVVVVVVVDDD

Sequence (356 aa):
MDPESYGRSGQVFGLPVKLYWAGFVALATIMLMIVEYMETPGLVPGIQFEDLFIFKLLGYANLLLIASTILYVAHLWFTSESVGRWASGLAGLGAAASLFALAWRWIEVFWLHRPGHFAMNTLYEMVALFSTLTVVIYLVMERVYRTRSAGAFVMMIVLAAIIFQIWLASHETAIPGSHTRILRAYWMYAHVLGSFFGYGAFAIAAAMGAAYLICSRSQGLGALVRTTGIRLPAARRIERLMHRAVMMGFPVFALATALGAIWAYEAWGRYWAWDPKETWALLVSLIYAGYFFFHYVNGWKGPRMAWWNIVGFATTVFCFVGVRVLWPGVHETVPMVTQVDGSATWLAAMMFLVMP

InterPro domains:
  IPR002541 Cytochrome c assembly protein [PF01578] (122-331)
  IPR045062 Cytochrome c-type biogenesis protein CcsA/CcmC [PTHR30071] (63-344)

Solvent-accessible surface area (backbone atoms only — not comparable to full-atom values): 19309 Å² total; per-residue (Å²): 139,79,88,78,84,85,79,88,85,85,93,77,86,79,75,57,71,68,56,56,50,52,48,49,53,51,51,51,51,51,51,50,51,49,55,53,59,72,64,53,89,73,86,79,88,78,85,55,75,74,74,38,69,51,50,49,44,35,50,53,15,49,52,32,39,50,53,15,32,54,30,22,47,51,24,31,55,69,65,41,67,66,46,40,51,50,14,54,48,31,36,50,52,13,32,50,40,34,49,48,30,52,51,50,43,27,51,51,38,36,69,72,40,87,82,49,50,71,57,66,73,28,65,41,45,45,42,50,50,33,39,29,42,26,50,52,54,45,53,52,49,29,68,76,66,70,41,64,66,58,43,34,44,38,35,49,55,37,44,53,41,50,54,51,36,55,54,34,57,76,64,59,53,57,54,79,65,78,85,67,92,64,71,77,45,73,39,45,56,50,15,52,55,26,37,36,45,15,51,18,22,33,46,43,15,17,27,27,14,53,51,36,50,54,52,64,47,32,78,79,43,47,62,60,46,66,74,64,54,51,62,76,77,57,59,72,58,34,53,52,50,22,52,51,24,43,67,62,10,46,64,42,23,53,50,12,54,52,32,40,24,54,36,33,26,79,66,72,75,41,56,76,80,77,44,69,60,57,47,34,50,50,49,40,47,49,46,58,52,44,49,52,47,39,38,71,73,71,60,51,56,69,69,63,49,19,50,50,30,39,52,41,32,52,49,42,50,34,39,69,50,43,41,56,73,77,53,75,64,87,88,64,71,74,88,75,96,71,92,71,80,82,73,68,60,59,62,62,60,52,60,77,78,68,72,136